Protein AF-0000000080308020 (afdb_homodimer)

InterPro domains:
  IPR006683 Thioesterase domain [PF03061] (22-105)
  IPR029069 HotDog domain superfamily [SSF54637] (4-140)
  IPR050563 4-hydroxybenzoyl-CoA thioesterase [PTHR31793] (9-137)

Secondary structure (DSSP, 8-state):
----SSEEEEEEE-GGGB-TTSBB-HHHHHHHHHHHHHHHHHHTT--TTS-TTT-GGG-EEEEEEEEEE-S--BSSEEEEEEEEEEEE-SSEEEEEEEEEESSSS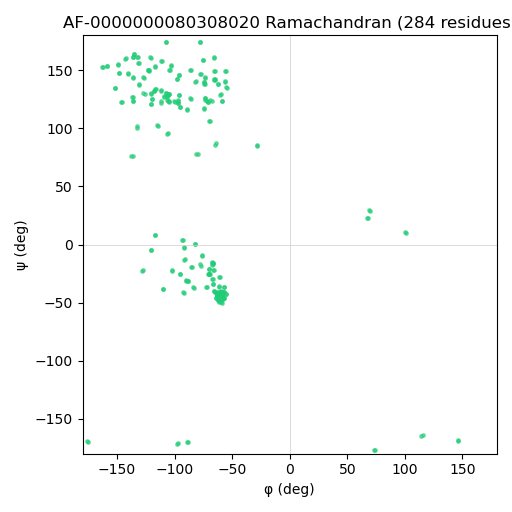-EEEEEEEEEEEB-TTT-SB-PPPHHHHHHHGGG-----/----SSEEEEEEE-GGGB-TTSBB-HHHHHHHHHHHHHHHHHHTT--TTS-TTT-GGG-EEEEEEEEEE-SPPBSSEEEEEEEEEEEE-SSEEEEEEEEEESSSS-EEEEEEEEEEEB-TTT-SB-PPPHHHHHHHGGG-----

Foldseek 3Di:
DAQAPFHKDKDKDDPVQADPVQWGDPVCVVVVVVVSVQVVCVVLPAHLPDDCVRHVQNQKDFPDKDKDFDATHHHIDMKMKTWAWADDDQFKTKIKIWIGHPDDDDTGMIIIIMMGHADPVPRHGGGDDPSVCVSCVNRHPPPD/DAQAPFHKDKDKDDPVQADPVQWGDPVCVVVVVVVSVQVLCVVLPAHLPDDCVRHVQNQKDFPDKDKDFDATHHHIDMKMKTWAWADDDFFKTKIKIWIGHPDDDDTGMIIIIMMGHADPVPRHGGGDDPSVCVSCVNRHPPPD

Nearest PDB structures (foldseek):
  5v10-assembly1_B-2  TM=9.144E-01  e=5.311E-11  Pseudomonas aeruginosa PAO1
  3ck1-assembly1_A  TM=8.683E-01  e=7.248E-10  Cupriavidus pinatubonensis JMP134
  4k00-assembly1_A  TM=9.046E-01  e=4.465E-09  Synechocystis sp. PCC 6803 substr. Kazusa
  2o5u-assembly1_B-2  TM=8.576E-01  e=3.654E-08  Pseudomonas aeruginosa
  5x04-assembly1_B  TM=8.093E-01  e=1.467E-06  Umbellularia californica

Radius of gyration: 20.2 Å; Cα contacts (8 Å, |Δi|>4): 587; chains: 2; bounding box: 47×56×44 Å

pLDDT: mean 95.24, std 7.91, range [39.84, 98.88]

Sequence (288 aa):
MPISAPFRSTQRVYFDDLDALNILHNVRFLLFMERARGELFQALGFRWEDDFAKNPDKFHVVAAHEIQYLAPVRGEGDLTVELQPVKLGTSSLVIDAKVRAVHGSTVHAEGHTRLVRLDPTTFKPCPWSERFRAAFEPLLVRGTMPISAPFRSTQRVYFDDLDALNILHNVRFLLFMERARGELFQALGFRWEDDFAKNPDKFHVVAAHEIQYLAPVRGEGDLTVELQPVKLGTSSLVIDAKVRAVHGSTVHAEGHTRLVRLDPTTFKPCPWSERFRAAFEPLLVRGT

Structure (mmCIF, N/CA/C/O backbone):
data_AF-0000000080308020-model_v1
#
loop_
_entity.id
_entity.type
_entity.pdbx_description
1 polymer '4-hydroxybenzoyl-CoA thioesterase family active site protein'
#
loop_
_atom_site.group_PDB
_atom_site.id
_atom_site.type_symbol
_atom_site.label_atom_id
_atom_site.label_alt_id
_atom_site.label_comp_id
_atom_site.label_asym_id
_atom_site.label_entity_id
_atom_site.label_seq_id
_atom_site.pdbx_PDB_ins_code
_atom_site.Cartn_x
_atom_site.Cartn_y
_atom_site.Cartn_z
_atom_site.occupancy
_atom_site.B_iso_or_equiv
_atom_site.auth_seq_id
_atom_site.auth_comp_id
_atom_site.auth_asym_id
_atom_site.auth_atom_id
_atom_site.pdbx_PDB_model_num
ATOM 1 N N . MET A 1 1 ? -12.531 -28.672 -6.742 1 63.69 1 MET A N 1
ATOM 2 C CA . MET A 1 1 ? -13.523 -27.766 -7.328 1 63.69 1 MET A CA 1
ATOM 3 C C . MET A 1 1 ? -12.852 -26.734 -8.227 1 63.69 1 MET A C 1
ATOM 5 O O . MET A 1 1 ? -11.742 -26.281 -7.941 1 63.69 1 MET A O 1
ATOM 9 N N . PRO A 1 2 ? -13.375 -26.531 -9.383 1 82.06 2 PRO A N 1
ATOM 10 C CA . PRO A 1 2 ? -12.742 -25.578 -10.297 1 82.06 2 PRO A CA 1
ATOM 11 C C . PRO A 1 2 ? -12.664 -24.156 -9.719 1 82.06 2 PRO A C 1
ATOM 13 O O . PRO A 1 2 ? -13.562 -23.75 -8.984 1 82.06 2 PRO A O 1
ATOM 16 N N . ILE A 1 3 ? -11.445 -23.609 -9.781 1 86.88 3 ILE A N 1
ATOM 17 C CA . ILE A 1 3 ? -11.258 -22.219 -9.344 1 86.88 3 ILE A CA 1
ATOM 18 C C . ILE A 1 3 ? -11.906 -21.266 -10.344 1 86.88 3 ILE A C 1
ATOM 20 O O . ILE A 1 3 ? -11.719 -21.406 -11.555 1 86.88 3 ILE A O 1
ATOM 24 N N . SER A 1 4 ? -12.82 -20.469 -9.758 1 88.94 4 SER A N 1
ATOM 25 C CA . SER A 1 4 ? -13.492 -19.516 -10.633 1 88.94 4 SER A CA 1
ATOM 26 C C . SER A 1 4 ? -13.086 -18.094 -10.297 1 88.94 4 SER A C 1
ATOM 28 O O . SER A 1 4 ? -12.562 -17.828 -9.211 1 88.94 4 SER A O 1
ATOM 30 N N . ALA A 1 5 ? -13.312 -17.25 -11.383 1 88.5 5 ALA A N 1
ATOM 31 C CA . ALA A 1 5 ? -13.086 -15.82 -11.195 1 88.5 5 ALA A CA 1
ATOM 32 C C . ALA A 1 5 ? -14.414 -15.062 -11.125 1 88.5 5 ALA A C 1
ATOM 34 O O . ALA A 1 5 ? -15.344 -15.352 -11.883 1 88.5 5 ALA A O 1
ATOM 35 N N . PRO A 1 6 ? -14.586 -14.227 -10.031 1 95.38 6 PRO A N 1
ATOM 36 C CA . PRO A 1 6 ? -13.547 -13.836 -9.078 1 95.38 6 PRO A CA 1
ATOM 37 C C . PRO A 1 6 ? -13.297 -14.891 -8.008 1 95.38 6 PRO A C 1
ATOM 39 O O . PRO A 1 6 ? -14.227 -15.586 -7.59 1 95.38 6 PRO A O 1
ATOM 42 N N . PHE A 1 7 ? -11.992 -15.062 -7.668 1 97.5 7 PHE A N 1
ATOM 43 C CA . PHE A 1 7 ? -11.602 -15.867 -6.52 1 97.5 7 PHE A CA 1
ATOM 44 C C . PHE A 1 7 ? -11.891 -15.133 -5.215 1 97.5 7 PHE A C 1
ATOM 46 O O . PHE A 1 7 ? -11.594 -13.938 -5.094 1 97.5 7 PHE A O 1
ATOM 53 N N . ARG A 1 8 ? -12.43 -15.82 -4.172 1 97 8 ARG A N 1
ATOM 54 C CA . ARG A 1 8 ? -12.805 -15.172 -2.92 1 97 8 ARG A CA 1
ATOM 55 C C . ARG A 1 8 ? -12.047 -15.781 -1.743 1 97 8 ARG A C 1
ATOM 57 O O . ARG A 1 8 ? -11.977 -17 -1.614 1 97 8 ARG A O 1
ATOM 64 N N . SER A 1 9 ? -11.477 -14.953 -0.98 1 97.81 9 SER A N 1
ATOM 65 C CA . SER A 1 9 ? -10.797 -15.305 0.261 1 97.81 9 SER A CA 1
ATOM 66 C C . SER A 1 9 ? -11.43 -14.609 1.459 1 97.81 9 SER A C 1
ATOM 6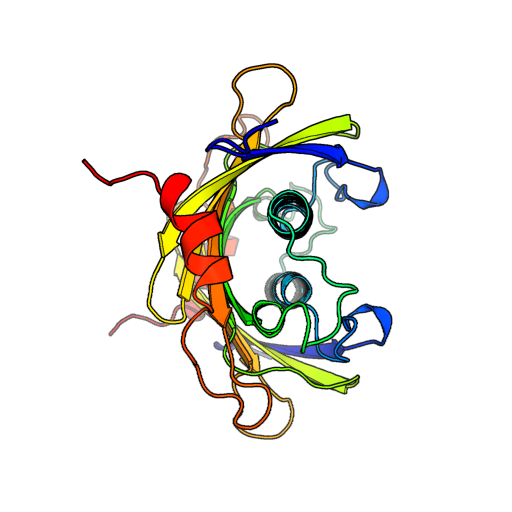8 O O . SER A 1 9 ? -11.578 -13.391 1.471 1 97.81 9 SER A O 1
ATOM 70 N N . THR A 1 10 ? -11.828 -15.375 2.48 1 97.94 10 THR A N 1
ATOM 71 C CA . THR A 1 10 ? -12.312 -14.797 3.729 1 97.94 10 THR A CA 1
ATOM 72 C C . THR A 1 10 ? -11.195 -14.727 4.762 1 97.94 10 THR A C 1
ATOM 74 O O . THR A 1 10 ? -10.523 -15.727 5.023 1 97.94 10 THR A O 1
ATOM 77 N N . GLN A 1 11 ? -11.047 -13.57 5.312 1 98.12 11 GLN A N 1
ATOM 78 C CA . GLN A 1 11 ? -9.953 -13.328 6.242 1 98.12 11 GLN A CA 1
ATOM 79 C C . GLN A 1 11 ? -10.445 -12.641 7.512 1 98.12 11 GLN A C 1
ATOM 81 O O . GLN A 1 11 ? -11.516 -12.031 7.512 1 98.12 11 GLN A O 1
ATOM 86 N N . ARG A 1 12 ? -9.633 -12.719 8.547 1 98.25 12 ARG A N 1
ATOM 87 C CA . ARG A 1 12 ? -9.992 -12.148 9.836 1 98.25 12 ARG A CA 1
ATOM 88 C C . ARG A 1 12 ? -9.203 -10.867 10.109 1 98.25 12 ARG A C 1
ATOM 90 O O . ARG A 1 12 ? -7.984 -10.836 9.938 1 98.25 12 ARG A O 1
ATOM 97 N N . VAL A 1 13 ? -9.945 -9.852 10.469 1 98.38 13 VAL A N 1
ATOM 98 C CA . VAL A 1 13 ? -9.359 -8.625 11 1 98.38 13 VAL A CA 1
ATOM 99 C C . VAL A 1 13 ? -9.172 -8.758 12.508 1 98.38 13 VAL A C 1
ATOM 101 O O . VAL A 1 13 ? -10.117 -9.047 13.234 1 98.38 13 VAL A O 1
ATOM 104 N N . TYR A 1 14 ? -7.953 -8.531 13.008 1 98.5 14 TYR A N 1
ATOM 105 C CA . TYR A 1 14 ? -7.633 -8.641 14.422 1 98.5 14 TYR A CA 1
ATOM 106 C C . TYR A 1 14 ? -7.414 -7.258 15.039 1 98.5 14 TYR A C 1
ATOM 108 O O . TYR A 1 14 ? -7.359 -6.258 14.32 1 98.5 14 TYR A O 1
ATOM 116 N N . PHE A 1 15 ? -7.227 -7.219 16.359 1 98.31 15 PHE A N 1
ATOM 117 C CA . PHE A 1 15 ? -7.055 -5.984 17.109 1 98.31 15 PHE A CA 1
ATOM 118 C C . PHE A 1 15 ? -5.844 -5.207 16.609 1 98.31 15 PHE A C 1
ATOM 120 O O . PHE A 1 15 ? -5.902 -3.984 16.469 1 98.31 15 PHE A O 1
ATOM 127 N N . ASP A 1 16 ? -4.723 -5.832 16.297 1 97.12 16 ASP A N 1
ATOM 128 C CA . ASP A 1 16 ? -3.475 -5.172 15.938 1 97.12 16 ASP A CA 1
ATOM 129 C C . ASP A 1 16 ? -3.475 -4.77 14.461 1 97.12 16 ASP A C 1
ATOM 131 O O . ASP A 1 16 ? -2.484 -4.234 13.961 1 97.12 16 ASP A O 1
ATOM 135 N N . ASP A 1 17 ? -4.574 -5.051 13.734 1 98 17 ASP A N 1
ATOM 136 C CA . ASP A 1 17 ? -4.766 -4.535 12.383 1 98 17 ASP A CA 1
ATOM 137 C C . ASP A 1 17 ? -5.387 -3.143 12.406 1 98 17 ASP A C 1
ATOM 139 O O . ASP A 1 17 ? -5.406 -2.445 11.391 1 98 17 ASP A O 1
ATOM 143 N N . LEU A 1 18 ? -5.992 -2.795 13.516 1 98.12 18 LEU A N 1
ATOM 144 C CA . LEU A 1 18 ? -6.766 -1.567 13.641 1 98.12 18 LEU A CA 1
ATOM 145 C C . LEU A 1 18 ? -5.871 -0.393 14.023 1 98.12 18 LEU A C 1
ATOM 147 O O . LEU A 1 18 ? -4.855 -0.575 14.695 1 98.12 18 LEU A O 1
ATOM 151 N N . ASP A 1 19 ? -6.281 0.787 13.578 1 95.38 19 ASP A N 1
ATOM 152 C CA . ASP A 1 19 ? -5.555 1.989 13.977 1 95.38 19 ASP A CA 1
ATOM 153 C C . ASP A 1 19 ? -6.238 2.678 15.156 1 95.38 19 ASP A C 1
ATOM 155 O O . ASP A 1 19 ? -7.117 2.098 15.789 1 95.38 19 ASP A O 1
ATOM 159 N N . ALA A 1 20 ? -5.781 3.912 15.523 1 91.69 20 ALA A N 1
ATOM 160 C CA . ALA A 1 20 ? -6.23 4.629 16.719 1 91.69 20 ALA A CA 1
ATOM 161 C C . ALA A 1 20 ? -7.699 5.031 16.594 1 91.69 20 ALA A C 1
ATOM 163 O O . ALA A 1 20 ? -8.328 5.414 17.578 1 91.69 20 ALA A O 1
ATOM 164 N N . LEU A 1 21 ? -8.266 4.992 15.375 1 90.94 21 LEU A N 1
ATOM 165 C CA . LEU A 1 21 ? -9.672 5.332 15.156 1 90.94 21 LEU A CA 1
ATOM 166 C C . LEU A 1 21 ? -10.547 4.082 15.188 1 90.94 21 LEU A C 1
ATOM 168 O O . LEU A 1 21 ? -11.734 4.141 14.859 1 90.94 21 LEU A O 1
ATOM 172 N N . ASN A 1 22 ? -9.938 2.938 15.477 1 95.88 22 ASN A N 1
ATOM 173 C CA . ASN A 1 22 ? -10.617 1.652 15.594 1 95.88 22 ASN A CA 1
ATOM 174 C C . ASN A 1 22 ? -11.125 1.162 14.242 1 95.88 22 ASN A C 1
ATOM 17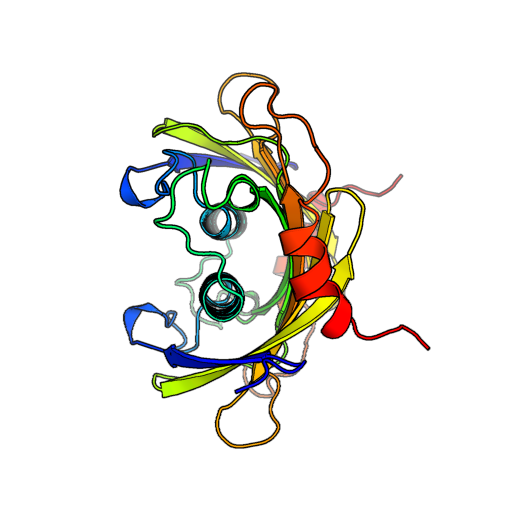6 O O . ASN A 1 22 ? -12.195 0.555 14.156 1 95.88 22 ASN A O 1
ATOM 180 N N . ILE A 1 23 ? -10.461 1.517 13.234 1 97.12 23 ILE A N 1
ATOM 181 C CA . ILE A 1 23 ? -10.742 1.013 11.898 1 97.12 23 ILE A CA 1
ATOM 182 C C . ILE A 1 23 ? -9.516 0.313 11.336 1 97.12 23 ILE A C 1
ATOM 184 O O . ILE A 1 23 ? -8.398 0.51 11.828 1 97.12 23 ILE A O 1
ATOM 188 N N . LEU A 1 24 ? -9.734 -0.534 10.305 1 98.31 24 LEU A N 1
ATOM 189 C CA . LEU A 1 24 ? -8.625 -1.206 9.648 1 98.31 24 LEU A CA 1
ATOM 190 C C . LEU A 1 24 ? -7.645 -0.191 9.07 1 98.31 24 LEU A C 1
ATOM 192 O O . LEU A 1 24 ? -8.031 0.658 8.258 1 98.31 24 LEU A O 1
ATOM 196 N N . HIS A 1 25 ? -6.387 -0.299 9.477 1 98.19 25 HIS A N 1
ATOM 197 C CA . HIS A 1 25 ? -5.352 0.603 8.984 1 98.19 25 HIS A CA 1
ATOM 198 C C . HIS A 1 25 ? -5.164 0.46 7.48 1 98.19 25 HIS A C 1
ATOM 200 O O . HIS A 1 25 ? -5.156 -0.656 6.953 1 98.19 25 HIS A O 1
ATOM 206 N N . ASN A 1 26 ? -5.008 1.563 6.809 1 97.69 26 ASN A N 1
ATOM 207 C CA . ASN A 1 26 ? -5 1.577 5.348 1 97.69 26 ASN A CA 1
ATOM 208 C C . ASN A 1 26 ? -3.922 0.656 4.785 1 97.69 26 ASN A C 1
ATOM 210 O O . ASN A 1 26 ? -4.141 -0.015 3.775 1 97.69 26 ASN A O 1
ATOM 214 N N . VAL A 1 27 ? -2.783 0.561 5.398 1 97.06 27 VAL A N 1
ATOM 215 C CA . VAL A 1 27 ? -1.665 -0.222 4.879 1 97.06 27 VAL A CA 1
ATOM 216 C C . VAL A 1 27 ? -1.992 -1.711 4.973 1 97.06 27 VAL A C 1
ATOM 218 O O . VAL A 1 27 ? -1.474 -2.516 4.191 1 97.06 27 VAL A O 1
ATOM 221 N N . ARG A 1 28 ? -2.834 -2.059 5.875 1 98.19 28 ARG A N 1
ATOM 222 C CA . ARG A 1 28 ? -3.162 -3.463 6.094 1 98.19 28 ARG A CA 1
ATOM 223 C C . ARG A 1 28 ? -3.971 -4.027 4.934 1 98.19 28 ARG A C 1
ATOM 225 O O . ARG A 1 28 ? -3.945 -5.234 4.68 1 98.19 28 ARG A O 1
ATOM 232 N N . PHE A 1 29 ? -4.68 -3.197 4.203 1 98.75 29 PHE A N 1
ATOM 233 C CA . PHE A 1 29 ? -5.477 -3.662 3.074 1 98.75 29 PHE A CA 1
ATOM 234 C C . PHE A 1 29 ? -4.609 -4.398 2.062 1 98.75 29 PHE A C 1
ATOM 236 O O . PHE A 1 29 ? -5.008 -5.438 1.534 1 98.75 29 PHE A O 1
ATOM 243 N N . LEU A 1 30 ? -3.412 -3.887 1.812 1 98.38 30 LEU A N 1
ATOM 244 C CA . LEU A 1 30 ? -2.525 -4.527 0.849 1 98.38 30 LEU A CA 1
ATOM 245 C C . LEU A 1 30 ? -2.078 -5.895 1.349 1 98.38 30 LEU A C 1
ATOM 247 O O . LEU A 1 30 ? -1.88 -6.816 0.553 1 98.38 30 LEU A O 1
ATOM 251 N N . LEU A 1 31 ? -1.916 -6 2.639 1 97.94 31 LEU A N 1
ATOM 252 C CA . LEU A 1 31 ? -1.557 -7.297 3.205 1 97.94 31 LEU A CA 1
ATOM 253 C C . LEU A 1 31 ? -2.676 -8.312 2.994 1 97.94 31 LEU A C 1
ATOM 255 O O . LEU A 1 31 ? -2.416 -9.469 2.666 1 97.94 31 LEU A O 1
ATOM 259 N N . PHE A 1 32 ? -3.9 -7.906 3.164 1 98.62 32 PHE A N 1
ATOM 260 C CA . PHE A 1 32 ? -5.035 -8.789 2.92 1 98.62 32 PHE A CA 1
ATOM 261 C C . PHE A 1 32 ? -5.09 -9.203 1.456 1 98.62 32 PHE A C 1
ATOM 263 O O . PHE A 1 32 ? -5.371 -10.367 1.147 1 98.62 32 PHE A O 1
ATOM 270 N N . MET A 1 33 ? -4.832 -8.258 0.57 1 98.69 33 MET A N 1
ATOM 271 C CA . MET A 1 33 ? -4.773 -8.578 -0.852 1 98.69 33 MET A CA 1
ATOM 272 C C . MET A 1 33 ? -3.666 -9.594 -1.134 1 98.69 33 MET A C 1
ATOM 274 O O . MET A 1 33 ? -3.85 -10.516 -1.932 1 98.69 33 MET A O 1
ATOM 278 N N . GLU A 1 34 ? -2.551 -9.422 -0.515 1 98.25 34 GLU A N 1
ATOM 279 C CA . GLU A 1 34 ? -1.422 -10.336 -0.692 1 98.25 34 GLU A CA 1
ATOM 280 C C . GLU A 1 34 ? -1.758 -11.734 -0.193 1 98.25 34 GLU A C 1
ATOM 282 O O . GLU A 1 34 ? -1.454 -12.727 -0.86 1 98.25 34 GLU A O 1
ATOM 287 N N . ARG A 1 35 ? -2.359 -11.789 0.985 1 98.06 35 ARG A N 1
ATOM 288 C CA . ARG A 1 35 ? -2.76 -13.086 1.532 1 98.06 35 ARG A CA 1
ATOM 289 C C . ARG A 1 35 ? -3.729 -13.797 0.596 1 98.06 35 ARG A C 1
ATOM 291 O O . ARG A 1 35 ? -3.584 -15 0.343 1 98.06 35 ARG A O 1
ATOM 298 N N . ALA A 1 36 ? -4.688 -13.055 0.072 1 98.56 36 ALA A N 1
ATOM 299 C CA . ALA A 1 36 ? -5.637 -13.625 -0.879 1 98.56 36 ALA A CA 1
ATOM 300 C C . ALA A 1 36 ? -4.922 -14.125 -2.133 1 98.56 36 ALA A C 1
ATOM 302 O O . ALA A 1 36 ? -5.246 -15.195 -2.656 1 98.56 36 ALA A O 1
ATOM 303 N N . ARG A 1 37 ? -4.023 -13.352 -2.662 1 98.19 37 ARG A N 1
ATOM 304 C CA . ARG A 1 37 ? -3.25 -13.75 -3.836 1 98.19 37 ARG A CA 1
ATOM 305 C C . ARG A 1 37 ? -2.498 -15.055 -3.578 1 98.19 37 ARG A C 1
ATOM 307 O O . ARG A 1 37 ? -2.475 -15.945 -4.43 1 98.19 37 ARG A O 1
ATOM 314 N N . GLY A 1 38 ? -1.843 -15.109 -2.377 1 97.56 38 GLY A N 1
ATOM 315 C CA . GLY A 1 38 ? -1.185 -16.359 -2.004 1 97.56 38 GLY A CA 1
ATOM 316 C C . GLY A 1 38 ? -2.117 -17.547 -2.021 1 97.56 38 GLY A C 1
ATOM 317 O O . GLY A 1 38 ? -1.752 -18.625 -2.512 1 97.56 38 GLY A O 1
ATOM 318 N N . GLU A 1 39 ? -3.303 -17.359 -1.507 1 97.94 39 GLU A N 1
ATOM 319 C CA . GLU A 1 39 ? -4.305 -18.422 -1.496 1 97.94 39 GLU A CA 1
ATOM 320 C C . GLU A 1 39 ? -4.699 -18.828 -2.916 1 97.94 39 GLU A C 1
ATOM 322 O O . GLU A 1 39 ? -4.859 -20.016 -3.207 1 97.94 39 GLU A O 1
ATOM 327 N N . LEU A 1 40 ? -4.906 -17.859 -3.781 1 98.12 40 LEU A N 1
ATOM 328 C CA . LEU A 1 40 ? -5.242 -18.141 -5.172 1 98.12 40 LEU A CA 1
ATOM 329 C C . LEU A 1 40 ? -4.152 -18.969 -5.844 1 98.12 40 LEU A C 1
ATOM 331 O O . LEU A 1 40 ? -4.438 -19.984 -6.48 1 98.12 40 LEU A O 1
ATOM 335 N N . PHE A 1 41 ? -2.904 -18.5 -5.691 1 97.94 41 PHE A N 1
ATOM 336 C CA . PHE A 1 41 ? -1.781 -19.219 -6.289 1 97.94 41 PHE A CA 1
ATOM 337 C C . PHE A 1 41 ? -1.702 -20.641 -5.762 1 97.94 41 PHE A C 1
ATOM 339 O O . PHE A 1 41 ? -1.517 -21.594 -6.531 1 97.94 41 PHE A O 1
ATOM 346 N N . GLN A 1 42 ? -1.911 -20.781 -4.477 1 96.69 42 GLN A N 1
ATOM 347 C CA . GLN A 1 42 ? -1.901 -22.109 -3.873 1 96.69 42 GLN A CA 1
ATOM 348 C C . GLN A 1 42 ? -3.016 -22.969 -4.445 1 96.69 42 GLN A C 1
ATOM 350 O O . GLN A 1 42 ? -2.793 -24.141 -4.766 1 96.69 42 GLN A O 1
ATOM 355 N N . ALA A 1 43 ? -4.18 -22.438 -4.574 1 97 43 ALA A N 1
ATOM 356 C CA . ALA A 1 43 ? -5.332 -23.156 -5.102 1 97 43 ALA A CA 1
ATOM 357 C C . ALA A 1 43 ? -5.082 -23.625 -6.531 1 97 43 ALA A C 1
ATOM 359 O O . ALA A 1 43 ? -5.625 -24.656 -6.965 1 97 43 ALA A O 1
ATOM 360 N N . LEU A 1 44 ? -4.242 -22.906 -7.234 1 97.06 44 LEU A N 1
ATOM 361 C CA . LEU A 1 44 ? -3.934 -23.219 -8.625 1 97.06 44 LEU A CA 1
ATOM 362 C C . LEU A 1 44 ? -2.719 -24.125 -8.727 1 97.06 44 LEU A C 1
ATOM 364 O O . LEU A 1 44 ? -2.273 -24.469 -9.828 1 97.06 44 LEU A O 1
ATOM 368 N N . GLY A 1 45 ? -2.1 -24.453 -7.598 1 95.69 45 GLY A N 1
ATOM 369 C CA . GLY A 1 45 ? -1.02 -25.422 -7.578 1 95.69 45 GLY A CA 1
ATOM 370 C C . GLY A 1 45 ? 0.356 -24.781 -7.527 1 95.69 45 GLY A C 1
ATOM 371 O O . GLY A 1 45 ? 1.365 -25.453 -7.758 1 95.69 45 GLY A O 1
ATOM 372 N N . PHE A 1 46 ? 0.371 -23.531 -7.301 1 96.81 46 PHE A N 1
ATOM 373 C CA . PHE A 1 46 ? 1.639 -22.812 -7.207 1 96.81 46 PHE A CA 1
ATOM 374 C C . PHE A 1 46 ? 1.95 -22.453 -5.758 1 96.81 46 PHE A C 1
ATOM 376 O O . PHE A 1 46 ? 1.625 -21.359 -5.301 1 96.81 46 PHE A O 1
ATOM 383 N N . ARG A 1 47 ? 2.711 -23.266 -5.152 1 93.44 47 ARG A N 1
ATOM 384 C CA . ARG A 1 47 ? 2.99 -23.109 -3.73 1 93.44 47 ARG A CA 1
ATOM 385 C C . ARG A 1 47 ? 4.32 -22.391 -3.514 1 93.44 47 ARG A C 1
ATOM 387 O O . ARG A 1 47 ? 5.297 -22.656 -4.219 1 93.44 47 ARG A O 1
ATOM 394 N N . TRP A 1 48 ? 4.316 -21.531 -2.471 1 90.38 48 TRP A N 1
ATOM 395 C CA . TRP A 1 48 ? 5.523 -20.781 -2.146 1 90.38 48 TRP A CA 1
ATOM 396 C C . TRP A 1 48 ? 6.625 -21.703 -1.639 1 90.38 48 TRP A C 1
ATOM 398 O O . TRP A 1 48 ? 7.809 -21.469 -1.893 1 90.38 48 TRP A O 1
ATOM 408 N N . GLU A 1 49 ? 6.293 -22.781 -1.018 1 91.38 49 GLU A N 1
ATOM 409 C CA . GLU A 1 49 ? 7.242 -23.688 -0.384 1 91.38 49 GLU A CA 1
ATOM 410 C C . GLU A 1 49 ? 7.938 -24.578 -1.419 1 91.38 49 GLU A C 1
ATOM 412 O O . GLU A 1 49 ? 8.945 -25.219 -1.116 1 91.38 49 GLU A O 1
ATOM 417 N N . ASP A 1 50 ? 7.375 -24.641 -2.547 1 91.69 50 ASP A N 1
ATOM 418 C CA . ASP A 1 50 ? 7.973 -25.453 -3.596 1 91.69 50 ASP A CA 1
ATOM 419 C C . ASP A 1 50 ? 9.312 -24.891 -4.043 1 91.69 50 ASP A C 1
ATOM 421 O O . ASP A 1 50 ? 9.539 -23.672 -3.959 1 91.69 50 ASP A O 1
ATOM 425 N N . ASP A 1 51 ? 10.211 -25.766 -4.469 1 91.44 51 ASP A N 1
ATOM 426 C CA . ASP A 1 51 ? 11.453 -25.266 -5.035 1 91.44 51 ASP A CA 1
ATOM 427 C C . ASP A 1 51 ? 11.25 -24.781 -6.469 1 91.44 51 ASP A C 1
ATOM 429 O O . ASP A 1 51 ? 10.156 -24.906 -7.023 1 91.44 51 ASP A O 1
ATOM 433 N N . PHE A 1 52 ? 12.312 -24.172 -7.07 1 91 52 PHE A N 1
ATOM 434 C CA . PHE A 1 52 ? 12.211 -23.531 -8.375 1 91 52 PHE A CA 1
ATOM 435 C C . PHE A 1 52 ? 12.016 -24.547 -9.477 1 91 52 PHE A C 1
ATOM 437 O O . PHE A 1 52 ? 11.516 -24.234 -10.555 1 91 52 PHE A O 1
ATOM 444 N N . ALA A 1 53 ? 12.445 -25.75 -9.289 1 91.44 53 ALA A N 1
ATOM 445 C CA . ALA A 1 53 ? 12.227 -26.812 -10.273 1 91.44 53 ALA A CA 1
ATOM 446 C C . ALA A 1 53 ? 10.742 -27.141 -10.391 1 91.44 53 ALA A C 1
ATOM 448 O O . ALA A 1 53 ? 10.234 -27.344 -11.5 1 91.44 53 ALA A O 1
ATOM 449 N N . LYS A 1 54 ? 10.109 -27.156 -9.305 1 93.75 54 LYS A N 1
ATOM 450 C CA . LYS A 1 54 ? 8.688 -27.484 -9.25 1 93.75 54 LYS A CA 1
ATOM 451 C C . LYS A 1 54 ? 7.828 -26.266 -9.555 1 93.75 54 LYS A C 1
ATOM 453 O O . LYS A 1 54 ? 6.777 -26.375 -10.188 1 93.75 54 LYS A O 1
ATOM 458 N N . ASN A 1 55 ? 8.219 -25.109 -9.102 1 95.88 55 ASN A N 1
ATOM 459 C CA . ASN A 1 55 ? 7.496 -23.859 -9.273 1 95.88 55 ASN A CA 1
ATOM 460 C C . ASN A 1 55 ? 8.438 -22.703 -9.656 1 95.88 55 ASN A C 1
ATOM 462 O O . ASN A 1 55 ? 8.703 -21.828 -8.844 1 95.88 55 ASN A O 1
ATOM 466 N N . PRO A 1 56 ? 8.82 -22.734 -10.898 1 94.44 56 PRO A N 1
ATOM 467 C CA . PRO A 1 56 ? 9.703 -21.656 -11.328 1 94.44 56 PRO A CA 1
ATOM 468 C C . PRO A 1 56 ? 9.023 -20.281 -11.305 1 94.44 56 PRO A C 1
ATOM 470 O O . PRO A 1 56 ? 9.695 -19.25 -11.234 1 94.44 56 PRO A O 1
ATOM 473 N N . ASP A 1 57 ? 7.695 -20.266 -11.352 1 96.69 57 ASP A N 1
ATOM 474 C CA . ASP A 1 57 ? 6.934 -19.031 -11.469 1 96.69 57 ASP A CA 1
ATOM 475 C C . ASP A 1 57 ? 6.883 -18.297 -10.133 1 96.69 57 ASP A C 1
ATOM 477 O O . ASP A 1 57 ? 6.473 -17.141 -10.07 1 96.69 57 ASP A O 1
ATOM 481 N N . LYS A 1 58 ? 7.32 -18.906 -9.094 1 95.12 58 LYS A N 1
ATOM 482 C CA . LYS A 1 58 ? 7.277 -18.266 -7.781 1 95.12 58 LYS A CA 1
ATOM 483 C C . LYS A 1 58 ? 8.273 -17.125 -7.695 1 95.12 58 LYS A C 1
ATOM 485 O O . LYS A 1 58 ? 8.188 -16.281 -6.797 1 95.12 58 LYS A O 1
ATOM 490 N N . PHE A 1 59 ? 9.297 -17.156 -8.594 1 94.94 59 PHE A N 1
ATOM 491 C CA . PHE A 1 59 ? 10.258 -16.062 -8.602 1 94.94 59 PHE A CA 1
ATOM 492 C C . PHE A 1 59 ? 9.711 -14.867 -9.367 1 94.94 59 PHE A C 1
ATOM 494 O O . PHE A 1 59 ? 10.047 -14.664 -10.539 1 94.94 59 PHE A O 1
ATOM 501 N N . HIS A 1 60 ? 8.867 -14.148 -8.75 1 96.69 60 HIS A N 1
ATOM 502 C CA . HIS A 1 60 ? 8.281 -12.922 -9.289 1 96.69 60 HIS A CA 1
ATOM 503 C C . HIS A 1 60 ? 8.273 -11.812 -8.25 1 96.69 60 HIS A C 1
ATOM 505 O O . HIS A 1 60 ? 8.477 -12.07 -7.059 1 96.69 60 HIS A O 1
ATOM 511 N N . VAL A 1 61 ? 8.07 -10.57 -8.734 1 97.06 61 VAL A N 1
ATOM 512 C CA . VAL A 1 61 ? 8.039 -9.414 -7.848 1 97.06 61 VAL A CA 1
ATOM 513 C C . VAL A 1 61 ? 6.719 -8.672 -8.008 1 97.06 61 VAL A C 1
ATOM 515 O O . VAL A 1 61 ? 6.062 -8.773 -9.047 1 97.06 61 VAL A O 1
ATOM 518 N N . VAL A 1 62 ? 6.305 -8.031 -6.902 1 98.5 62 VAL A N 1
ATOM 519 C CA . VAL A 1 62 ? 5.285 -6.988 -7.023 1 98.5 62 VAL A CA 1
ATOM 520 C C . VAL A 1 62 ? 5.902 -5.727 -7.621 1 98.5 62 VAL A C 1
ATOM 522 O O . VAL A 1 62 ? 6.77 -5.102 -7.008 1 98.5 62 VAL A O 1
ATOM 525 N N . ALA A 1 63 ? 5.438 -5.34 -8.789 1 98.69 63 ALA A N 1
ATOM 526 C CA . ALA A 1 63 ? 5.988 -4.18 -9.484 1 98.69 63 ALA A CA 1
ATOM 527 C C . ALA A 1 63 ? 5.246 -2.902 -9.102 1 98.69 63 ALA A C 1
ATOM 529 O O . ALA A 1 63 ? 5.82 -1.812 -9.125 1 98.69 63 ALA A O 1
ATOM 530 N N . ALA A 1 64 ? 3.963 -3.088 -8.789 1 98.81 64 ALA A N 1
ATOM 531 C CA . ALA A 1 64 ? 3.174 -1.902 -8.469 1 98.81 64 ALA A CA 1
ATOM 532 C C . ALA A 1 64 ? 1.89 -2.281 -7.734 1 98.81 64 ALA A C 1
ATOM 534 O O . ALA A 1 64 ? 1.39 -3.398 -7.883 1 98.81 64 ALA A O 1
ATOM 535 N N . HIS A 1 65 ? 1.409 -1.342 -6.93 1 98.75 65 HIS A N 1
ATOM 536 C CA . HIS A 1 65 ? 0.073 -1.368 -6.348 1 98.75 65 HIS A CA 1
ATOM 537 C C . HIS A 1 65 ? -0.678 -0.071 -6.629 1 98.75 65 HIS A C 1
ATOM 539 O O . HIS A 1 65 ? -0.077 1.006 -6.652 1 98.75 65 HIS A O 1
ATOM 545 N N . GLU A 1 66 ? -1.909 -0.211 -6.836 1 98.75 66 GLU A N 1
ATOM 546 C CA . GLU A 1 66 ? -2.867 0.887 -6.742 1 98.75 66 GLU A CA 1
ATOM 547 C C . GLU A 1 66 ? -4.074 0.493 -5.895 1 98.75 66 GLU A C 1
ATOM 549 O O . GLU A 1 66 ? -4.586 -0.623 -6.016 1 98.75 66 GLU A O 1
ATOM 554 N N . ILE A 1 67 ? -4.516 1.406 -5.039 1 98.81 67 ILE A N 1
ATOM 555 C CA . ILE A 1 67 ? -5.656 1.073 -4.199 1 98.81 67 ILE A CA 1
ATOM 556 C C . ILE A 1 67 ? -6.426 2.346 -3.846 1 98.81 67 ILE A C 1
ATOM 558 O O . ILE A 1 67 ? -5.82 3.379 -3.551 1 98.81 67 ILE A O 1
ATOM 562 N N . GLN A 1 68 ? -7.719 2.268 -3.955 1 98.81 68 GLN A N 1
ATOM 563 C CA . GLN A 1 68 ? -8.664 3.27 -3.473 1 98.81 68 GLN A CA 1
ATOM 564 C C . GLN A 1 68 ? -9.414 2.773 -2.238 1 98.81 68 GLN A C 1
ATOM 566 O O . GLN A 1 68 ? -9.898 1.64 -2.217 1 98.81 68 GLN A O 1
ATOM 571 N N . TYR A 1 69 ? -9.414 3.605 -1.246 1 98.69 69 TYR A N 1
ATOM 572 C CA . TYR A 1 69 ? -10.156 3.299 -0.03 1 98.69 69 TYR A CA 1
ATOM 573 C C . TYR A 1 69 ? -11.523 3.969 -0.046 1 98.69 69 TYR A C 1
ATOM 575 O O . TYR A 1 69 ? -11.625 5.199 -0.093 1 98.69 69 TYR A O 1
ATOM 583 N N . LEU A 1 70 ? -12.523 3.148 0.067 1 98.06 70 LEU A N 1
ATOM 584 C CA . LEU A 1 70 ? -13.867 3.633 -0.247 1 98.06 70 LEU A CA 1
ATOM 585 C C . LEU A 1 70 ? -14.719 3.738 1.015 1 98.06 70 LEU A C 1
ATOM 587 O O . LEU A 1 70 ? -15.562 4.629 1.127 1 98.06 70 LEU A O 1
ATOM 591 N N . ALA A 1 71 ? -14.586 2.826 1.895 1 97 71 ALA A N 1
ATOM 592 C CA . ALA A 1 71 ? -15.305 2.801 3.166 1 97 71 ALA A CA 1
ATOM 593 C C . ALA A 1 71 ? -14.469 2.146 4.258 1 97 71 ALA A C 1
ATOM 595 O O . ALA A 1 71 ? -13.703 1.217 3.988 1 97 71 ALA A O 1
ATOM 596 N N . PRO A 1 72 ? -14.656 2.627 5.473 1 96.56 72 PRO A N 1
ATOM 597 C CA . PRO A 1 72 ? -13.859 2.025 6.543 1 96.56 72 PRO A CA 1
ATOM 598 C C . PRO A 1 72 ? -14.336 0.627 6.922 1 96.56 72 PRO A C 1
ATOM 600 O O . PRO A 1 72 ? -15.523 0.317 6.781 1 96.56 72 PRO A O 1
ATOM 603 N N . VAL A 1 73 ? -13.367 -0.244 7.258 1 97.12 73 VAL A N 1
ATOM 604 C CA . VAL A 1 73 ? -13.664 -1.474 7.984 1 97.12 73 VAL A CA 1
ATOM 605 C C . VAL A 1 73 ? -13.602 -1.213 9.484 1 97.12 73 VAL A C 1
ATOM 607 O O . VAL A 1 73 ? -12.523 -0.944 10.031 1 97.12 73 VAL A O 1
ATOM 610 N N . ARG A 1 74 ? -14.734 -1.353 10.195 1 95.94 74 ARG A N 1
ATOM 611 C CA . ARG A 1 74 ? -14.805 -0.968 11.602 1 95.94 74 ARG A CA 1
ATOM 612 C C . ARG A 1 74 ? -14.672 -2.188 12.508 1 95.94 74 ARG A C 1
ATOM 614 O O . ARG A 1 74 ? -15.43 -3.15 12.375 1 95.94 74 ARG A O 1
ATOM 621 N N . GLY A 1 75 ? -13.672 -2.145 13.391 1 96.62 75 GLY A N 1
ATOM 622 C CA . GLY A 1 75 ? -13.516 -3.16 14.414 1 96.62 75 GLY A CA 1
ATOM 623 C C . GLY A 1 75 ? -13.023 -4.488 13.867 1 96.62 75 GLY A C 1
ATOM 624 O O . GLY A 1 75 ? -12.625 -4.578 12.703 1 96.62 75 GLY A O 1
ATOM 625 N N . GLU A 1 76 ? -12.938 -5.453 14.75 1 97.44 76 GLU A N 1
ATOM 626 C CA . GLU A 1 76 ? -12.508 -6.809 14.414 1 97.44 76 GLU A CA 1
ATOM 627 C C . GLU A 1 76 ? -13.617 -7.57 13.688 1 97.44 76 GLU A C 1
ATOM 629 O O . GLU A 1 76 ? -14.789 -7.219 13.797 1 97.44 76 GLU A O 1
ATOM 634 N N . GLY A 1 77 ? -13.227 -8.609 12.969 1 96.69 77 GLY A N 1
ATOM 635 C CA . GLY A 1 77 ? -14.211 -9.414 12.258 1 96.69 77 GLY A CA 1
ATOM 636 C C . GLY A 1 77 ? -13.688 -9.969 10.938 1 96.69 77 GLY A C 1
ATOM 637 O O . GLY A 1 77 ? -12.484 -9.922 10.672 1 96.69 77 GLY A O 1
ATOM 638 N N . ASP A 1 78 ? -14.648 -10.5 10.195 1 97.38 78 ASP A N 1
ATOM 639 C CA . ASP A 1 78 ? -14.281 -11.109 8.922 1 97.38 78 ASP A CA 1
ATOM 640 C C . ASP A 1 78 ? -14.477 -10.133 7.766 1 97.38 78 ASP A C 1
ATOM 642 O O . ASP A 1 78 ? -15.359 -9.273 7.816 1 97.38 78 ASP A O 1
ATOM 646 N N . LEU A 1 79 ? -13.633 -10.219 6.77 1 97.56 79 LEU A N 1
ATOM 647 C CA . LEU A 1 79 ? -13.844 -9.555 5.488 1 97.56 79 LEU A CA 1
ATOM 648 C C . LEU A 1 79 ? -13.508 -10.484 4.328 1 97.56 79 LEU A C 1
ATOM 650 O O . LEU A 1 79 ? -12.891 -11.531 4.527 1 97.56 79 LEU A O 1
ATOM 654 N N . THR A 1 80 ? -14.016 -10.117 3.18 1 98.12 80 THR A N 1
ATOM 655 C CA . THR A 1 80 ? -13.758 -10.898 1.974 1 98.12 80 THR A CA 1
ATOM 656 C C . THR A 1 80 ? -12.883 -10.117 1.003 1 98.12 80 THR A C 1
ATOM 658 O O . THR A 1 80 ? -13.102 -8.922 0.776 1 98.12 80 THR A O 1
ATOM 661 N N . VAL A 1 81 ? -11.898 -10.742 0.515 1 98.44 81 VAL A N 1
ATOM 662 C CA . VAL A 1 81 ? -11.102 -10.219 -0.585 1 98.44 81 VAL A CA 1
ATOM 663 C C . VAL A 1 81 ? -11.43 -10.969 -1.871 1 98.44 81 VAL A C 1
ATOM 665 O O . VAL A 1 81 ? -11.328 -12.203 -1.919 1 98.44 81 VAL A O 1
ATOM 668 N N . GLU A 1 82 ? -11.82 -10.219 -2.859 1 98.06 82 GLU A N 1
ATOM 669 C CA . GLU A 1 82 ? -12.086 -10.773 -4.18 1 98.06 82 GLU A CA 1
ATOM 670 C C . GLU A 1 82 ? -10.969 -10.438 -5.16 1 98.06 82 GLU A C 1
ATOM 672 O O . GLU A 1 82 ? -10.562 -9.281 -5.273 1 98.06 82 GLU A O 1
ATOM 677 N N . LEU A 1 83 ? -10.484 -11.484 -5.832 1 98.31 83 LEU A N 1
ATOM 678 C CA . LEU A 1 83 ? -9.422 -11.297 -6.809 1 98.31 83 LEU A CA 1
ATOM 679 C C . LEU A 1 83 ? -9.891 -11.672 -8.211 1 98.31 83 LEU A C 1
ATOM 681 O O . LEU A 1 83 ? -10.547 -12.703 -8.391 1 98.31 83 LEU A O 1
ATOM 685 N N . GLN A 1 84 ? -9.562 -10.789 -9.148 1 98.31 84 GLN A N 1
ATOM 686 C CA . GLN A 1 84 ? -9.875 -11.008 -10.555 1 98.31 84 GLN A CA 1
ATOM 687 C C . GLN A 1 84 ? -8.664 -10.734 -11.438 1 98.31 84 GLN A C 1
ATOM 689 O O . GLN A 1 84 ? -8.32 -9.57 -11.688 1 98.31 84 GLN A O 1
ATOM 694 N N . PRO A 1 85 ? -7.938 -11.852 -11.883 1 98.19 85 PRO A N 1
ATOM 695 C CA . PRO A 1 85 ? -6.938 -11.586 -12.922 1 98.19 85 PRO A CA 1
ATOM 696 C C . PRO A 1 85 ? -7.523 -10.875 -14.141 1 98.19 85 PRO A C 1
ATOM 698 O O . PRO A 1 85 ? -8.594 -11.25 -14.625 1 98.19 85 PRO A O 1
ATOM 701 N N . VAL A 1 86 ? -6.789 -9.828 -14.617 1 98.19 86 VAL A N 1
ATOM 702 C CA . VAL A 1 86 ? -7.426 -9.031 -15.656 1 98.19 86 VAL A CA 1
ATOM 703 C C . VAL A 1 86 ? -6.488 -8.906 -16.859 1 98.19 86 VAL A C 1
ATOM 705 O O . VAL A 1 86 ? -6.926 -8.594 -17.969 1 98.19 86 VAL A O 1
ATOM 708 N N . LYS A 1 87 ? -5.254 -9.07 -16.703 1 98.19 87 LYS A N 1
ATOM 709 C CA . LYS A 1 87 ? -4.277 -9.008 -17.797 1 98.19 87 LYS A CA 1
ATOM 710 C C . LYS A 1 87 ? -3.119 -9.969 -17.547 1 98.19 87 LYS A C 1
ATOM 712 O O . LYS A 1 87 ? -2.469 -9.914 -16.5 1 98.19 87 LYS A O 1
ATOM 717 N N . LEU A 1 88 ? -2.916 -10.82 -18.422 1 98.19 88 LEU A N 1
ATOM 718 C CA . LEU A 1 88 ? -1.78 -11.734 -18.422 1 98.19 88 LEU A CA 1
ATOM 719 C C . LEU A 1 88 ? -0.856 -11.469 -19.594 1 98.19 88 LEU A C 1
ATOM 721 O O . LEU A 1 88 ? -1.184 -11.82 -20.734 1 98.19 88 LEU A O 1
ATOM 725 N N . GLY A 1 89 ? 0.262 -10.797 -19.312 1 98.25 89 GLY A N 1
ATOM 726 C CA . GLY A 1 89 ? 1.277 -10.562 -20.312 1 98.25 89 GLY A CA 1
ATOM 727 C C . GLY A 1 89 ? 2.303 -11.68 -20.406 1 98.25 89 GLY A C 1
ATOM 728 O O . GLY A 1 89 ? 2.117 -12.75 -19.812 1 98.25 89 GLY A O 1
ATOM 729 N N . THR A 1 90 ? 3.375 -11.375 -21.188 1 98.44 90 THR A N 1
ATOM 730 C CA . THR A 1 90 ? 4.438 -12.367 -21.328 1 98.44 90 THR A CA 1
ATOM 731 C C . THR A 1 90 ? 5.09 -12.656 -19.969 1 98.44 90 THR A C 1
ATOM 733 O O . THR A 1 90 ? 5.266 -13.812 -19.594 1 98.44 90 THR A O 1
ATOM 736 N N . SER A 1 91 ? 5.426 -11.57 -19.266 1 98.69 91 SER A N 1
ATOM 737 C CA . SER A 1 91 ? 6.105 -11.742 -17.984 1 98.69 91 SER A CA 1
ATOM 738 C C . SER A 1 91 ? 5.297 -11.133 -16.844 1 98.69 91 SER A C 1
ATOM 740 O O . SER A 1 91 ? 5.664 -11.266 -15.68 1 98.69 91 SER A O 1
ATOM 742 N N . SER A 1 92 ? 4.156 -10.461 -17.234 1 98.75 92 SER A N 1
ATOM 743 C CA . SER A 1 92 ? 3.441 -9.688 -16.219 1 98.75 92 SER A CA 1
ATOM 744 C C . SER A 1 92 ? 2.035 -10.234 -16 1 98.75 92 SER A C 1
ATOM 746 O O . SER A 1 92 ? 1.485 -10.914 -16.875 1 98.75 92 SER A O 1
ATOM 748 N N . LEU A 1 93 ? 1.515 -10.023 -14.828 1 98.69 93 LEU A N 1
ATOM 749 C CA . LEU A 1 93 ? 0.15 -10.359 -14.438 1 98.69 93 LEU A CA 1
ATOM 750 C C . LEU A 1 93 ? -0.472 -9.219 -13.633 1 98.69 93 LEU A C 1
ATOM 752 O O . LEU A 1 93 ? 0.143 -8.711 -12.695 1 98.69 93 LEU A O 1
ATOM 756 N N . VAL A 1 94 ? -1.637 -8.75 -14.031 1 98.81 94 VAL A N 1
ATOM 757 C CA . VAL A 1 94 ? -2.387 -7.75 -13.273 1 98.81 94 VAL A CA 1
ATOM 758 C C . VAL A 1 94 ? -3.625 -8.391 -12.656 1 98.81 94 VAL A C 1
ATOM 760 O O . VAL A 1 94 ? -4.395 -9.062 -13.352 1 98.81 94 VAL A O 1
ATOM 763 N N . ILE A 1 95 ? -3.777 -8.227 -11.414 1 98.69 95 ILE A N 1
ATOM 764 C CA . ILE A 1 95 ? -4.914 -8.758 -10.672 1 98.69 95 ILE A CA 1
ATOM 765 C C . ILE A 1 95 ? -5.68 -7.613 -10.008 1 98.69 95 ILE A C 1
ATOM 767 O O . ILE A 1 95 ? -5.125 -6.887 -9.18 1 98.69 95 ILE A O 1
ATOM 771 N N . ASP A 1 96 ? -6.965 -7.48 -10.344 1 98.62 96 ASP A N 1
ATOM 772 C CA . ASP A 1 96 ? -7.859 -6.578 -9.625 1 98.62 96 ASP A CA 1
ATOM 773 C C . ASP A 1 96 ? -8.305 -7.191 -8.297 1 98.62 96 ASP A C 1
ATOM 775 O O . ASP A 1 96 ? -8.453 -8.414 -8.195 1 98.62 96 ASP A O 1
ATOM 779 N N . ALA A 1 97 ? -8.492 -6.352 -7.355 1 98.62 97 ALA A N 1
ATOM 780 C CA . ALA A 1 97 ? -8.945 -6.801 -6.039 1 98.62 97 ALA A CA 1
ATOM 781 C C . ALA A 1 97 ? -10.039 -5.883 -5.492 1 98.62 97 ALA A C 1
ATOM 783 O O . ALA A 1 97 ? -10 -4.668 -5.703 1 98.62 97 ALA A O 1
ATOM 784 N N . LYS A 1 98 ? -10.953 -6.457 -4.824 1 98.5 98 LYS A N 1
ATOM 785 C CA . LYS A 1 98 ? -11.938 -5.758 -3.998 1 98.5 98 LYS A CA 1
ATOM 786 C C . LYS A 1 98 ? -11.961 -6.324 -2.58 1 98.5 98 LYS A C 1
ATOM 788 O O . LYS A 1 98 ? -11.953 -7.539 -2.391 1 98.5 98 LYS A O 1
ATOM 793 N N . VAL A 1 99 ? -11.883 -5.48 -1.648 1 98.62 99 VAL A N 1
ATOM 794 C CA . VAL A 1 99 ? -12.102 -5.84 -0.251 1 98.62 99 VAL A CA 1
ATOM 795 C C . VAL A 1 99 ? -13.539 -5.508 0.148 1 98.62 99 VAL A C 1
ATOM 797 O O . VAL A 1 99 ? -13.953 -4.348 0.083 1 98.62 99 VAL A O 1
ATOM 800 N N . ARG A 1 100 ? -14.203 -6.527 0.632 1 97.94 100 ARG A N 1
ATOM 801 C CA . ARG A 1 100 ? -15.641 -6.387 0.854 1 97.94 100 ARG A CA 1
ATOM 802 C C . ARG A 1 100 ? -16.031 -6.871 2.248 1 97.94 100 ARG A C 1
ATOM 804 O O . ARG A 1 100 ? -15.328 -7.695 2.842 1 97.94 100 ARG A O 1
ATOM 811 N N . ALA A 1 101 ? -17.172 -6.312 2.682 1 95.38 101 ALA A N 1
ATOM 812 C CA . ALA A 1 101 ? -17.812 -6.875 3.873 1 95.38 101 ALA A CA 1
ATOM 813 C C . ALA A 1 101 ? -18.281 -8.305 3.619 1 95.38 101 ALA A C 1
ATOM 815 O O . ALA A 1 101 ? -18.703 -8.641 2.508 1 95.38 101 ALA A O 1
ATOM 816 N N . VAL A 1 102 ? -18.109 -9.125 4.68 1 91.81 102 VAL A N 1
ATOM 817 C CA . VAL A 1 102 ? -18.531 -10.508 4.523 1 91.81 102 VAL A CA 1
ATOM 818 C C . VAL A 1 102 ? -20.047 -10.57 4.281 1 91.81 102 VAL A C 1
ATOM 820 O O . VAL A 1 102 ? -20.531 -11.391 3.498 1 91.81 102 VAL A O 1
ATOM 823 N N . HIS A 1 103 ? -20.609 -9.734 5.094 1 86.25 103 HIS A N 1
ATOM 824 C CA . HIS A 1 103 ? -22.062 -9.648 4.941 1 86.25 103 HIS A CA 1
ATOM 825 C C . HIS A 1 103 ? -22.469 -8.297 4.379 1 86.25 103 HIS A C 1
ATOM 827 O O . HIS A 1 103 ? -22 -7.254 4.832 1 86.25 103 HIS A O 1
ATOM 833 N N . GLY A 1 104 ? -23.141 -8.312 3.242 1 83.56 104 GLY A N 1
ATOM 834 C CA . GLY A 1 104 ? -23.625 -7.07 2.658 1 83.56 104 GLY A CA 1
ATOM 835 C C . GLY A 1 104 ? -22.984 -6.754 1.322 1 83.56 104 GLY A C 1
ATOM 836 O O . GLY A 1 104 ? -22.375 -7.629 0.693 1 83.56 104 GLY A O 1
ATOM 837 N N . SER A 1 105 ? -23.156 -5.465 0.931 1 90.69 105 SER A N 1
ATOM 838 C CA . SER A 1 105 ? -22.719 -5.094 -0.413 1 90.69 105 SER A CA 1
ATOM 839 C C . SER A 1 105 ? -21.609 -4.055 -0.369 1 90.69 105 SER A C 1
ATOM 841 O O . SER A 1 105 ? -21.125 -3.607 -1.413 1 90.69 105 SER A O 1
ATOM 843 N N . THR A 1 106 ? -21.125 -3.799 0.857 1 96.12 106 THR A N 1
ATOM 844 C CA . THR A 1 106 ? -20.172 -2.709 0.985 1 96.12 106 THR A CA 1
ATOM 845 C C . THR A 1 106 ? -18.812 -3.113 0.416 1 96.12 106 THR A C 1
ATOM 847 O O . THR A 1 106 ? -18.297 -4.18 0.744 1 96.12 106 THR A O 1
ATOM 850 N N . VAL A 1 107 ? -18.297 -2.312 -0.498 1 98.38 107 VAL A N 1
ATOM 851 C CA . VAL A 1 107 ? -16.906 -2.404 -0.941 1 98.38 107 VAL A CA 1
ATOM 852 C C . VAL A 1 107 ? -16.047 -1.415 -0.156 1 98.38 107 VAL A C 1
ATOM 854 O O . VAL A 1 107 ? -16.266 -0.203 -0.229 1 98.38 107 VAL A O 1
ATOM 857 N N . HIS A 1 108 ? -15.078 -1.931 0.574 1 98.56 108 HIS A N 1
ATOM 858 C CA . HIS A 1 108 ? -14.25 -1.099 1.436 1 98.56 108 HIS A CA 1
ATOM 859 C C . HIS A 1 108 ? -13.047 -0.547 0.675 1 98.56 108 HIS A C 1
ATOM 861 O O . HIS A 1 108 ? -12.539 0.525 1.006 1 98.56 108 HIS A O 1
ATOM 867 N N . ALA A 1 109 ? -12.57 -1.267 -0.26 1 98.81 109 ALA A N 1
ATOM 868 C CA . ALA A 1 109 ? -11.43 -0.843 -1.073 1 98.81 109 ALA A CA 1
ATOM 869 C C . ALA A 1 109 ? -11.398 -1.595 -2.4 1 98.81 109 ALA A C 1
ATOM 871 O O . ALA A 1 109 ? -11.93 -2.703 -2.508 1 98.81 109 ALA A O 1
ATOM 872 N N . GLU A 1 110 ? -10.828 -0.98 -3.357 1 98.75 110 GLU A N 1
ATOM 873 C CA . GLU A 1 110 ? -10.562 -1.604 -4.648 1 98.75 110 GLU A CA 1
ATOM 874 C C . GLU A 1 110 ? -9.203 -1.186 -5.195 1 98.75 110 GLU A C 1
ATOM 876 O O . GLU A 1 110 ? -8.75 -0.062 -4.961 1 98.75 110 GLU A O 1
ATOM 881 N N . GLY A 1 111 ? -8.625 -2.086 -5.891 1 98.19 111 GLY A N 1
ATOM 882 C CA . GLY A 1 111 ? -7.305 -1.793 -6.43 1 98.19 111 GLY A CA 1
ATOM 883 C C . GLY A 1 111 ? -6.762 -2.902 -7.309 1 98.19 111 GLY A C 1
ATOM 884 O O . GLY A 1 111 ? -7.516 -3.752 -7.785 1 98.19 111 GLY A O 1
ATOM 885 N N . HIS A 1 112 ? -5.484 -2.779 -7.629 1 98.19 112 HIS A N 1
ATOM 886 C CA . HIS A 1 112 ? -4.852 -3.838 -8.406 1 98.19 112 HIS A CA 1
ATOM 887 C C . HIS A 1 112 ? -3.371 -3.961 -8.07 1 98.19 112 HIS A C 1
ATOM 889 O O . HIS A 1 112 ? -2.777 -3.037 -7.512 1 98.19 112 HIS A O 1
ATOM 895 N N . THR A 1 113 ? -2.889 -5.09 -8.289 1 98.81 113 THR A N 1
ATOM 896 C CA . THR A 1 113 ? -1.481 -5.453 -8.164 1 98.81 113 THR A CA 1
ATOM 897 C C . THR A 1 113 ? -0.911 -5.891 -9.508 1 98.81 113 THR A C 1
ATOM 899 O O . THR A 1 113 ? -1.559 -6.633 -10.25 1 98.81 113 THR A O 1
ATOM 902 N N . ARG A 1 114 ? 0.232 -5.336 -9.828 1 98.88 114 ARG A N 1
ATOM 903 C CA . ARG A 1 114 ? 0.971 -5.836 -10.984 1 98.88 114 ARG A CA 1
ATOM 904 C C . ARG A 1 114 ? 2.172 -6.668 -10.547 1 98.88 114 ARG A C 1
ATOM 906 O O . ARG A 1 114 ? 3.006 -6.207 -9.773 1 98.88 114 ARG A O 1
ATOM 913 N N . LEU A 1 115 ? 2.225 -7.895 -11.008 1 98.75 115 LEU A N 1
ATOM 914 C CA . LEU A 1 115 ? 3.344 -8.805 -10.781 1 98.75 115 LEU A CA 1
ATOM 915 C C . LEU A 1 115 ? 4.199 -8.938 -12.031 1 98.75 115 LEU A C 1
ATOM 917 O O . LEU A 1 115 ? 3.691 -8.836 -13.156 1 98.75 115 LEU A O 1
ATOM 921 N N . VAL A 1 116 ? 5.461 -9.18 -11.82 1 98.75 116 VAL A N 1
ATOM 922 C CA . VAL A 1 116 ? 6.375 -9.461 -12.922 1 98.75 116 VAL A CA 1
ATOM 923 C C . VAL A 1 116 ? 7.277 -10.641 -12.562 1 98.75 116 VAL A C 1
ATOM 925 O O . VAL A 1 116 ? 7.953 -10.617 -11.531 1 98.75 116 VAL A O 1
ATOM 928 N N . ARG A 1 117 ? 7.234 -11.609 -13.383 1 98.62 117 ARG A N 1
ATOM 929 C CA . ARG A 1 117 ? 8.141 -12.742 -13.203 1 98.62 117 ARG A CA 1
ATOM 930 C C . ARG A 1 117 ? 9.562 -12.383 -13.609 1 98.62 117 ARG A C 1
ATOM 932 O O . ARG A 1 117 ? 9.766 -11.734 -14.641 1 98.62 117 ARG A O 1
ATOM 939 N N . LEU A 1 118 ? 10.523 -12.875 -12.789 1 96.94 118 LEU A N 1
ATOM 940 C CA . LEU A 1 118 ? 11.93 -12.633 -13.094 1 96.94 118 LEU A CA 1
ATOM 941 C C . LEU A 1 118 ? 12.688 -13.953 -13.242 1 96.94 118 LEU A C 1
ATOM 943 O O . LEU A 1 118 ? 12.297 -14.961 -12.648 1 96.94 118 LEU A O 1
ATOM 947 N N . ASP A 1 119 ? 13.734 -13.883 -14.094 1 95.56 119 ASP A N 1
ATOM 948 C CA . ASP A 1 119 ? 14.719 -14.961 -14.125 1 95.56 119 ASP A CA 1
ATOM 949 C C . ASP A 1 119 ? 15.617 -14.906 -12.883 1 95.56 119 ASP A C 1
ATOM 951 O O . ASP A 1 119 ? 16.219 -13.875 -12.594 1 95.56 119 ASP A O 1
ATOM 955 N N . PRO A 1 120 ? 15.672 -16 -12.141 1 91.38 120 PRO A N 1
ATOM 956 C CA . PRO A 1 120 ? 16.422 -15.961 -10.883 1 91.38 120 PRO A CA 1
ATOM 957 C C . PRO A 1 120 ? 17.922 -15.789 -11.086 1 91.38 120 PRO A C 1
ATOM 959 O O . PRO A 1 120 ? 18.641 -15.461 -10.148 1 91.38 120 PRO A O 1
ATOM 962 N N . THR A 1 121 ? 18.422 -16 -12.258 1 92.38 121 THR A N 1
ATOM 963 C CA . THR A 1 121 ? 19.844 -15.883 -12.555 1 92.38 121 THR A CA 1
ATOM 964 C C . THR A 1 121 ? 20.188 -14.477 -13.039 1 92.38 121 THR A C 1
ATOM 966 O O . THR A 1 121 ? 21.141 -13.867 -12.562 1 92.38 121 THR A O 1
ATOM 969 N N . THR A 1 122 ? 19.359 -13.914 -13.875 1 94.62 122 THR A N 1
ATOM 970 C CA . THR A 1 122 ? 19.672 -12.641 -14.5 1 94.62 122 THR A CA 1
ATOM 971 C C . THR A 1 122 ? 18.922 -11.5 -13.82 1 94.62 122 THR A C 1
ATOM 973 O O . THR A 1 122 ? 19.25 -10.328 -14.008 1 94.62 122 THR A O 1
ATOM 976 N N . PHE A 1 123 ? 17.859 -11.805 -13.164 1 92.75 123 PHE A N 1
ATOM 977 C CA . PHE A 1 123 ? 16.984 -10.859 -12.484 1 92.75 123 PHE A CA 1
ATOM 978 C C . PHE A 1 123 ? 16.266 -9.961 -13.484 1 92.75 123 PHE A C 1
ATOM 980 O O . PHE A 1 123 ? 15.891 -8.836 -13.156 1 92.75 123 PHE A O 1
ATOM 987 N N . LYS A 1 124 ? 16.188 -10.484 -14.656 1 96.5 124 LYS A N 1
ATOM 988 C CA . LYS A 1 124 ? 15.445 -9.797 -15.703 1 96.5 124 LYS A CA 1
ATOM 989 C C . LYS A 1 124 ? 14.086 -10.445 -15.938 1 96.5 124 LYS A C 1
ATOM 991 O O . LYS A 1 124 ? 13.906 -11.633 -15.664 1 96.5 124 LYS A O 1
ATOM 996 N N . PRO A 1 125 ? 13.148 -9.625 -16.438 1 98.19 125 PRO A N 1
ATOM 997 C CA . PRO A 1 125 ? 11.844 -10.211 -16.734 1 98.19 125 PRO A CA 1
ATOM 998 C C . PRO A 1 125 ? 11.938 -11.398 -17.688 1 98.19 125 PRO A C 1
ATOM 1000 O O . PRO A 1 125 ? 12.75 -11.383 -18.625 1 98.19 125 PRO A O 1
ATOM 1003 N N . CYS A 1 126 ? 11.156 -12.422 -17.469 1 98.25 126 CYS A N 1
ATOM 1004 C CA . CYS A 1 126 ? 11.102 -13.609 -18.312 1 98.25 126 CYS A CA 1
ATOM 1005 C C . CYS A 1 126 ? 9.68 -14.141 -18.422 1 98.25 126 CYS A C 1
ATOM 1007 O O . CYS A 1 126 ? 8.82 -13.812 -17.609 1 98.25 126 CYS A O 1
ATOM 1009 N N . PRO A 1 127 ? 9.398 -14.914 -19.406 1 98.5 127 PRO A N 1
ATOM 1010 C CA . PRO A 1 127 ? 8.023 -15.367 -19.625 1 98.5 127 PRO A CA 1
ATOM 1011 C C . PRO A 1 127 ? 7.516 -16.281 -18.516 1 98.5 127 PRO A C 1
ATOM 1013 O O . PRO A 1 127 ? 8.281 -17.062 -17.953 1 98.5 127 PRO A O 1
ATOM 1016 N N . TRP A 1 128 ? 6.227 -16.109 -18.188 1 98.62 128 TRP A N 1
ATOM 1017 C CA . TRP A 1 128 ? 5.566 -17.109 -17.359 1 98.62 128 TRP A CA 1
ATOM 1018 C C . TRP A 1 128 ? 5.672 -18.5 -18 1 98.62 128 TRP A C 1
ATOM 1020 O O . TRP A 1 128 ? 5.711 -18.609 -19.234 1 98.62 128 TRP A O 1
ATOM 1030 N N . SER A 1 129 ? 5.711 -19.547 -17.156 1 98.12 129 SER A N 1
ATOM 1031 C CA . SER A 1 129 ? 5.715 -20.906 -17.703 1 98.12 129 SER A CA 1
ATOM 1032 C C . SER A 1 129 ? 4.395 -21.219 -18.406 1 98.12 129 SER A C 1
ATOM 1034 O O . SER A 1 129 ? 3.387 -20.547 -18.172 1 98.12 129 SER A O 1
ATOM 1036 N N . GLU A 1 130 ? 4.418 -22.203 -19.234 1 97.94 130 GLU A N 1
ATOM 1037 C CA . GLU A 1 130 ? 3.189 -22.656 -19.875 1 97.94 130 GLU A CA 1
ATOM 1038 C C . GLU A 1 130 ? 2.162 -23.109 -18.844 1 97.94 130 GLU A C 1
ATOM 1040 O O . GLU A 1 130 ? 0.961 -22.891 -19.016 1 97.94 130 GLU A O 1
ATOM 1045 N N . ARG A 1 131 ? 2.664 -23.781 -17.844 1 97.75 131 ARG A N 1
ATOM 1046 C CA . ARG A 1 131 ? 1.79 -24.25 -16.781 1 97.75 131 ARG A CA 1
ATOM 1047 C C . ARG A 1 131 ? 1.064 -23.078 -16.109 1 97.75 131 ARG A C 1
ATOM 1049 O O . ARG A 1 131 ? -0.141 -23.156 -15.859 1 97.75 131 ARG A O 1
ATOM 1056 N N . PHE A 1 132 ? 1.793 -22.062 -15.789 1 98.31 132 PHE A N 1
ATOM 1057 C CA . PHE A 1 132 ? 1.228 -20.875 -15.164 1 98.31 132 PHE A CA 1
ATOM 1058 C C . PHE A 1 132 ? 0.195 -20.219 -16.078 1 98.31 132 PHE A C 1
ATOM 1060 O O . PHE A 1 132 ? -0.907 -19.891 -15.633 1 98.31 132 PHE A O 1
ATOM 1067 N N . ARG A 1 133 ? 0.547 -20.031 -17.312 1 98 133 ARG A N 1
ATOM 1068 C CA . ARG A 1 133 ? -0.365 -19.438 -18.266 1 98 133 ARG A CA 1
ATOM 1069 C C . ARG A 1 133 ? -1.655 -20.234 -18.391 1 98 133 ARG A C 1
ATOM 1071 O O . ARG A 1 133 ? -2.75 -19.672 -18.391 1 98 133 ARG A O 1
ATOM 1078 N N . ALA A 1 134 ? -1.525 -21.516 -18.484 1 97.25 134 ALA A N 1
ATOM 1079 C CA . ALA A 1 134 ? -2.682 -22.391 -18.625 1 97.25 134 ALA A CA 1
ATOM 1080 C C . ALA A 1 134 ? -3.613 -22.281 -17.422 1 97.25 134 ALA A C 1
ATOM 1082 O O . ALA A 1 134 ? -4.832 -22.391 -17.562 1 97.25 134 ALA A O 1
ATOM 1083 N N . ALA A 1 135 ? -3.029 -22.125 -16.281 1 97.06 135 ALA A N 1
ATOM 1084 C CA . ALA A 1 135 ? -3.811 -22.047 -15.055 1 97.06 135 ALA A CA 1
ATOM 1085 C C . ALA A 1 135 ? -4.562 -20.719 -14.961 1 97.06 135 ALA A C 1
ATOM 1087 O O . ALA A 1 135 ? -5.695 -20.672 -14.477 1 97.06 135 ALA A O 1
ATOM 1088 N N . PHE A 1 136 ? -3.947 -19.594 -15.43 1 97.25 136 PHE A N 1
ATOM 1089 C CA . PHE A 1 136 ? -4.5 -18.266 -15.18 1 97.25 136 PHE A CA 1
ATOM 1090 C C . PHE A 1 136 ? -5.359 -17.812 -16.359 1 97.25 136 PHE A C 1
ATOM 1092 O O . PHE A 1 136 ? -6.25 -16.984 -16.188 1 97.25 136 PHE A O 1
ATOM 1099 N N . GLU A 1 137 ? -5.129 -18.297 -17.516 1 96.44 137 GLU A N 1
ATOM 1100 C CA . GLU A 1 137 ? -5.84 -17.844 -18.719 1 96.44 137 GLU A CA 1
ATOM 1101 C C . GLU A 1 137 ? -7.344 -18.031 -18.562 1 96.44 137 GLU A C 1
ATOM 1103 O O . GLU A 1 137 ? -8.125 -17.141 -18.891 1 96.44 137 GLU A O 1
ATOM 1108 N N . PRO A 1 138 ? -7.824 -19.141 -17.984 1 95.56 138 PRO A N 1
ATOM 1109 C CA . PRO A 1 138 ? -9.266 -19.344 -17.844 1 95.56 138 PRO A CA 1
ATOM 1110 C C . PRO A 1 138 ? -9.898 -18.344 -16.859 1 95.56 138 PRO A C 1
ATOM 1112 O O . PRO A 1 138 ? -11.125 -18.203 -16.828 1 95.56 138 PRO A O 1
ATOM 1115 N N . LEU A 1 139 ? -9.125 -17.719 -16.047 1 96.75 139 LEU A N 1
ATOM 1116 C CA . LEU A 1 139 ? -9.641 -16.828 -15.008 1 96.75 139 LEU A CA 1
ATOM 1117 C C . LEU A 1 139 ? -9.75 -15.398 -15.516 1 96.75 139 LEU A C 1
ATOM 1119 O O . LEU A 1 139 ? -10.328 -14.539 -14.844 1 96.75 139 LEU A O 1
ATOM 1123 N N . LEU A 1 140 ? -9.148 -15.07 -16.703 1 95.75 140 LEU A N 1
ATOM 1124 C CA . LEU A 1 140 ? -9.094 -13.703 -17.203 1 95.75 140 LEU A CA 1
ATOM 1125 C C . LEU A 1 140 ? -10.484 -13.219 -17.625 1 95.75 140 LEU A C 1
ATOM 1127 O O . LEU A 1 140 ? -11.273 -13.984 -18.172 1 95.75 140 LEU A O 1
ATOM 1131 N N . VAL A 1 141 ? -10.812 -12.031 -16.938 1 81.88 141 VAL A N 1
ATOM 1132 C CA . VAL A 1 141 ? -12 -11.391 -17.5 1 81.88 141 VAL A CA 1
ATOM 1133 C C . VAL A 1 141 ? -11.695 -10.828 -18.875 1 81.88 141 VAL A C 1
ATOM 1135 O O . VAL A 1 141 ? -10.664 -10.188 -19.078 1 81.88 141 VAL A O 1
ATOM 1138 N N . ARG A 1 142 ? -12.172 -11.453 -19.953 1 62.56 142 ARG A N 1
ATOM 1139 C CA . ARG A 1 142 ? -11.961 -11.016 -21.328 1 62.56 142 ARG A CA 1
ATOM 1140 C C . ARG A 1 142 ? -12.625 -9.664 -21.594 1 62.56 142 ARG A C 1
ATOM 1142 O O . ARG A 1 142 ? -13.742 -9.414 -21.109 1 62.56 142 ARG A O 1
ATOM 1149 N N . GLY A 1 143 ? -11.906 -8.523 -21.281 1 49.41 143 GLY A N 1
ATOM 1150 C CA . GLY A 1 143 ? -12.508 -7.301 -21.781 1 49.41 143 GLY A CA 1
ATOM 1151 C C . GLY A 1 143 ? -13.336 -7.512 -23.031 1 49.41 143 GLY A C 1
ATOM 1152 O O . GLY A 1 143 ? -12.859 -8.094 -24 1 49.41 143 GLY A O 1
ATOM 1153 N N . THR A 1 144 ? -14.625 -7.883 -22.812 1 40.34 144 THR A N 1
ATOM 1154 C CA . THR A 1 144 ? -15.367 -7.664 -24.047 1 40.34 144 THR A CA 1
ATOM 1155 C C . THR A 1 144 ? -15.195 -6.227 -24.547 1 40.34 144 THR A C 1
ATOM 1157 O O . THR A 1 144 ? -15.008 -5.312 -23.734 1 40.34 144 THR A O 1
ATOM 1160 N N . MET B 1 1 ? 13.75 26.203 11.188 1 63.34 1 MET B N 1
ATOM 1161 C CA . MET B 1 1 ? 14.25 26.203 9.82 1 63.34 1 MET B CA 1
ATOM 1162 C C . MET B 1 1 ? 13.109 26 8.828 1 63.34 1 MET B C 1
ATOM 1164 O O . MET B 1 1 ? 12.141 25.297 9.117 1 63.34 1 MET B O 1
ATOM 1168 N N . PRO B 1 2 ? 13.062 26.766 7.805 1 81.62 2 PRO B N 1
ATOM 1169 C CA . PRO B 1 2 ? 11.953 26.656 6.852 1 81.62 2 PRO B CA 1
ATOM 1170 C C . PRO B 1 2 ? 11.875 25.281 6.207 1 81.62 2 PRO B C 1
ATOM 1172 O O . PRO B 1 2 ? 12.906 24.641 5.98 1 81.62 2 PRO B O 1
ATOM 1175 N N . ILE B 1 3 ? 10.672 24.703 6.266 1 86.38 3 ILE B N 1
ATOM 1176 C CA . ILE B 1 3 ? 10.43 23.422 5.617 1 86.38 3 ILE B CA 1
ATOM 1177 C C . ILE B 1 3 ? 10.43 23.594 4.102 1 86.38 3 ILE B C 1
ATOM 1179 O O . ILE B 1 3 ? 9.781 24.516 3.582 1 86.38 3 ILE B O 1
ATOM 1183 N N . SER B 1 4 ? 11.336 22.828 3.498 1 88.56 4 SER B N 1
ATOM 1184 C CA . SER B 1 4 ? 11.398 22.938 2.043 1 88.56 4 SER B CA 1
ATOM 1185 C C . SER B 1 4 ? 10.906 21.656 1.379 1 88.56 4 SER B C 1
ATOM 1187 O O . SER B 1 4 ? 10.82 20.609 2.021 1 88.56 4 SER B O 1
ATOM 1189 N N . ALA B 1 5 ? 10.5 21.906 0.072 1 88.25 5 ALA B N 1
ATOM 1190 C CA . ALA B 1 5 ? 10.109 20.766 -0.757 1 88.25 5 ALA B CA 1
ATOM 1191 C C . ALA B 1 5 ? 11.18 20.453 -1.798 1 88.25 5 ALA B C 1
ATOM 1193 O O . ALA B 1 5 ? 11.75 21.359 -2.408 1 88.25 5 ALA B O 1
ATOM 1194 N N . PRO B 1 6 ? 11.641 19.125 -1.822 1 95.25 6 PRO B N 1
ATOM 1195 C CA . PRO B 1 6 ? 11.031 17.984 -1.132 1 95.25 6 PRO B CA 1
ATOM 1196 C C . PRO B 1 6 ? 11.445 17.891 0.333 1 95.25 6 PRO B C 1
ATOM 1198 O O . PRO B 1 6 ? 12.578 18.234 0.679 1 95.25 6 PRO B O 1
ATOM 1201 N N . PHE B 1 7 ? 10.453 17.531 1.19 1 97.44 7 PHE B N 1
ATOM 1202 C CA . PHE B 1 7 ? 10.727 17.188 2.578 1 97.44 7 PHE B CA 1
ATOM 1203 C C . PHE B 1 7 ? 11.383 15.812 2.672 1 97.44 7 PHE B C 1
ATOM 1205 O O . PHE B 1 7 ? 10.953 14.867 2.008 1 97.44 7 PHE B O 1
ATOM 1212 N N . ARG B 1 8 ? 12.422 15.641 3.531 1 97 8 ARG B N 1
ATOM 1213 C CA . ARG B 1 8 ? 13.148 14.383 3.633 1 97 8 ARG B CA 1
ATOM 1214 C C . ARG B 1 8 ? 13.078 13.812 5.047 1 97 8 ARG B C 1
ATOM 1216 O O . ARG B 1 8 ? 13.297 14.539 6.023 1 97 8 ARG B O 1
ATOM 1223 N N . SER B 1 9 ? 12.734 12.602 5.125 1 97.81 9 SER B N 1
ATOM 1224 C CA . SER B 1 9 ? 12.695 11.828 6.363 1 97.81 9 SER B CA 1
ATOM 1225 C C . SER B 1 9 ? 13.633 10.625 6.293 1 97.81 9 SER B C 1
ATOM 1227 O O . SER B 1 9 ? 13.531 9.812 5.371 1 97.81 9 SER B O 1
ATOM 1229 N N . THR B 1 10 ? 14.555 10.492 7.258 1 97.94 10 THR B N 1
ATOM 1230 C CA . THR B 1 10 ? 15.398 9.305 7.359 1 97.94 10 THR B CA 1
ATOM 1231 C C . THR B 1 10 ? 14.812 8.312 8.359 1 97.94 10 THR B C 1
ATOM 1233 O O . THR B 1 10 ? 14.508 8.672 9.5 1 97.94 10 THR B O 1
ATOM 1236 N N . GLN B 1 11 ? 14.695 7.109 7.91 1 98.12 11 GLN B N 1
ATOM 1237 C CA . GLN B 1 11 ? 14.055 6.078 8.719 1 98.12 11 GLN B CA 1
ATOM 1238 C C . GLN B 1 11 ? 14.891 4.801 8.742 1 98.12 11 GLN B C 1
ATOM 1240 O O . GLN B 1 11 ? 15.734 4.586 7.871 1 98.12 11 GLN B O 1
ATOM 1245 N N . ARG B 1 12 ? 14.602 3.971 9.734 1 98.25 12 ARG B N 1
ATOM 1246 C CA . ARG B 1 12 ? 15.352 2.73 9.914 1 98.25 12 ARG B CA 1
ATOM 1247 C C . ARG B 1 12 ? 14.523 1.523 9.484 1 98.25 12 ARG B C 1
ATOM 1249 O O . ARG B 1 12 ? 13.359 1.393 9.875 1 98.25 12 ARG B O 1
ATOM 1256 N N . VAL B 1 13 ? 15.133 0.725 8.648 1 98.38 13 VAL B N 1
ATOM 1257 C CA . VAL B 1 13 ? 14.602 -0.592 8.32 1 98.38 13 VAL B CA 1
ATOM 1258 C C . VAL B 1 13 ? 15.078 -1.615 9.352 1 98.38 13 VAL B C 1
ATOM 1260 O O . VAL B 1 13 ? 16.281 -1.759 9.578 1 98.38 13 VAL B O 1
ATOM 1263 N N . TYR B 1 14 ? 14.172 -2.346 9.977 1 98.5 14 TYR B N 1
ATOM 1264 C CA . TYR B 1 14 ? 14.484 -3.346 10.992 1 98.5 14 TYR B CA 1
ATOM 1265 C C . TYR B 1 14 ? 14.289 -4.754 10.445 1 98.5 14 TYR B C 1
ATOM 1267 O O . TYR B 1 14 ? 13.758 -4.938 9.352 1 98.5 14 TYR B O 1
ATOM 1275 N N . PHE B 1 15 ? 14.656 -5.762 11.242 1 98.31 15 PHE B N 1
ATOM 1276 C CA . PHE B 1 15 ? 14.594 -7.172 10.867 1 98.31 15 PHE B CA 1
ATOM 1277 C C . PHE B 1 15 ? 13.164 -7.574 10.531 1 98.31 15 PHE B C 1
ATOM 1279 O O . PHE B 1 15 ? 12.93 -8.289 9.555 1 98.31 15 PHE B O 1
ATOM 1286 N N . ASP B 1 16 ? 12.141 -7.148 11.25 1 97.19 16 ASP B N 1
ATOM 1287 C CA . ASP B 1 16 ? 10.758 -7.574 11.086 1 97.19 16 ASP B CA 1
ATOM 1288 C C . ASP B 1 16 ? 10.07 -6.797 9.961 1 97.19 16 ASP B C 1
ATOM 1290 O O . ASP B 1 16 ? 8.875 -6.988 9.703 1 97.19 16 ASP B O 1
ATOM 1294 N N . ASP B 1 17 ? 10.805 -5.871 9.305 1 98.06 17 ASP B N 1
ATOM 1295 C CA . ASP B 1 17 ? 10.32 -5.223 8.086 1 98.06 17 ASP B CA 1
ATOM 1296 C C . ASP B 1 17 ? 10.625 -6.066 6.852 1 98.06 17 ASP B C 1
ATOM 1298 O O . ASP B 1 17 ? 10.094 -5.809 5.77 1 98.06 17 ASP B O 1
ATOM 1302 N N . LEU B 1 18 ? 11.555 -6.969 6.984 1 98.12 18 LEU B N 1
ATOM 1303 C CA . LEU B 1 18 ? 12.078 -7.742 5.863 1 98.12 18 LEU B CA 1
ATOM 1304 C C . LEU B 1 18 ? 11.211 -8.977 5.605 1 98.12 18 LEU B C 1
ATOM 1306 O O . LEU B 1 18 ? 10.625 -9.523 6.539 1 98.12 18 LEU B O 1
ATOM 1310 N N . ASP B 1 19 ? 11.18 -9.375 4.344 1 95.31 19 ASP B N 1
ATOM 1311 C CA . ASP B 1 19 ? 10.469 -10.609 4.008 1 95.31 19 ASP B CA 1
ATOM 1312 C C . ASP B 1 19 ? 11.438 -11.781 3.9 1 95.31 19 ASP B C 1
ATOM 1314 O O . ASP B 1 19 ? 12.602 -11.68 4.309 1 95.31 19 ASP B O 1
ATOM 1318 N N . ALA B 1 20 ? 10.953 -12.961 3.418 1 91.75 20 ALA B N 1
ATOM 1319 C CA . ALA B 1 20 ? 11.711 -14.203 3.395 1 91.75 20 ALA B CA 1
ATOM 1320 C C . ALA B 1 20 ? 12.898 -14.109 2.434 1 91.75 20 ALA B C 1
ATOM 1322 O O . ALA B 1 20 ? 13.789 -14.961 2.457 1 91.75 20 ALA B O 1
ATOM 1323 N N . LEU B 1 21 ? 12.898 -13.125 1.534 1 90.81 21 LEU B N 1
ATOM 1324 C CA . LEU B 1 21 ? 14 -12.938 0.595 1 90.81 21 LEU B CA 1
ATOM 1325 C C . LEU B 1 21 ? 15.023 -11.953 1.149 1 90.81 21 LEU B C 1
ATOM 1327 O O . LEU B 1 21 ? 15.945 -11.539 0.439 1 90.81 21 LEU B O 1
ATOM 1331 N N . ASN B 1 22 ? 14.812 -11.492 2.381 1 95.88 22 ASN B N 1
ATOM 1332 C CA . ASN B 1 22 ? 15.711 -10.586 3.088 1 95.88 22 ASN B CA 1
ATOM 1333 C C . ASN B 1 22 ? 15.695 -9.188 2.465 1 95.88 22 ASN B C 1
ATOM 1335 O O . ASN B 1 22 ? 16.719 -8.516 2.414 1 95.88 22 ASN B O 1
ATOM 1339 N N . ILE B 1 23 ? 14.617 -8.852 1.91 1 97.19 23 ILE B N 1
ATOM 1340 C CA . ILE B 1 23 ? 14.414 -7.5 1.39 1 97.19 23 ILE B CA 1
ATOM 1341 C C . ILE B 1 23 ? 13.219 -6.855 2.078 1 97.19 23 ILE B C 1
ATOM 1343 O O . ILE B 1 23 ? 12.391 -7.547 2.68 1 97.19 23 ILE B O 1
ATOM 1347 N N . LEU B 1 24 ? 13.156 -5.516 2.01 1 98.31 24 LEU B N 1
ATOM 1348 C CA . LEU B 1 24 ? 12.016 -4.801 2.576 1 98.31 24 LEU B CA 1
ATOM 1349 C C . LEU B 1 24 ? 10.711 -5.258 1.928 1 98.31 24 LEU B C 1
ATOM 1351 O O . LEU B 1 24 ? 10.562 -5.184 0.706 1 98.31 24 LEU B O 1
ATOM 1355 N N . HIS B 1 25 ? 9.789 -5.711 2.76 1 98.19 25 HIS B N 1
ATOM 1356 C CA . HIS B 1 25 ? 8.492 -6.172 2.268 1 98.19 25 HIS B CA 1
ATOM 1357 C C . HIS B 1 25 ? 7.727 -5.039 1.586 1 98.19 25 HIS B C 1
ATOM 1359 O O . HIS B 1 25 ? 7.715 -3.91 2.078 1 98.19 25 HIS B O 1
ATOM 1365 N N . ASN B 1 26 ? 7.098 -5.344 0.485 1 97.75 26 ASN B N 1
ATOM 1366 C CA . ASN B 1 26 ? 6.48 -4.324 -0.353 1 97.75 26 ASN B CA 1
ATOM 1367 C C . ASN B 1 26 ? 5.461 -3.5 0.428 1 97.75 26 ASN B C 1
ATOM 1369 O O . ASN B 1 26 ? 5.344 -2.291 0.223 1 97.75 26 ASN B O 1
ATOM 1373 N N . VAL B 1 27 ? 4.73 -4.09 1.327 1 97.06 27 VAL B N 1
ATOM 1374 C CA . VAL B 1 27 ? 3.666 -3.404 2.057 1 97.06 27 VAL B CA 1
ATOM 1375 C C . VAL B 1 27 ? 4.273 -2.396 3.029 1 97.06 27 VAL B C 1
ATOM 1377 O O . VAL B 1 27 ? 3.635 -1.402 3.381 1 97.06 27 VAL B O 1
ATOM 1380 N N . ARG B 1 28 ? 5.465 -2.627 3.428 1 98.19 28 ARG B N 1
ATOM 1381 C CA . ARG B 1 28 ? 6.113 -1.769 4.414 1 98.19 28 ARG B CA 1
ATOM 1382 C C . ARG B 1 28 ? 6.461 -0.409 3.814 1 98.19 28 ARG B C 1
ATOM 1384 O O . ARG B 1 28 ? 6.555 0.586 4.535 1 98.19 28 ARG B O 1
ATOM 1391 N N . PHE B 1 29 ? 6.637 -0.322 2.512 1 98.75 29 PHE B N 1
ATOM 1392 C CA . PHE B 1 29 ? 6.969 0.944 1.868 1 98.75 29 PHE B CA 1
ATOM 1393 C C . PHE B 1 29 ? 5.914 2 2.176 1 98.75 29 PHE B C 1
ATOM 1395 O O . PHE B 1 29 ? 6.246 3.154 2.453 1 98.75 29 PHE B O 1
ATOM 1402 N N . LEU B 1 30 ? 4.648 1.598 2.166 1 98.38 30 LEU B N 1
ATOM 1403 C CA . LEU B 1 30 ? 3.578 2.551 2.438 1 98.38 30 LEU B CA 1
ATOM 1404 C C . LEU B 1 30 ? 3.641 3.039 3.881 1 98.38 30 LEU B C 1
ATOM 1406 O O . LEU B 1 30 ? 3.307 4.191 4.168 1 98.38 30 LEU B O 1
ATOM 1410 N N . LEU B 1 31 ? 4.047 2.162 4.754 1 97.94 31 LEU B N 1
ATOM 1411 C CA . LEU B 1 31 ? 4.199 2.568 6.148 1 97.94 31 LEU B CA 1
ATOM 1412 C C . LEU B 1 31 ? 5.297 3.617 6.289 1 97.94 31 LEU B C 1
ATOM 1414 O O . LEU B 1 31 ? 5.145 4.586 7.035 1 97.94 31 LEU B O 1
ATOM 1418 N N . PHE B 1 32 ? 6.379 3.455 5.594 1 98.62 32 PHE B N 1
ATOM 1419 C CA . PHE B 1 32 ? 7.453 4.438 5.613 1 98.62 32 PHE B CA 1
ATOM 1420 C C . PHE B 1 32 ? 6.98 5.773 5.051 1 98.62 32 PHE B C 1
ATOM 1422 O O . PHE B 1 32 ? 7.32 6.832 5.582 1 98.62 32 PHE B O 1
ATOM 1429 N N . MET B 1 33 ? 6.203 5.711 3.979 1 98.69 33 MET B N 1
ATOM 1430 C CA . MET B 1 33 ? 5.625 6.93 3.422 1 98.69 33 MET B CA 1
ATOM 1431 C C . MET B 1 33 ? 4.711 7.609 4.438 1 98.69 33 MET B C 1
ATOM 1433 O O . MET B 1 33 ? 4.715 8.836 4.562 1 98.69 33 MET B O 1
ATOM 1437 N N . GLU B 1 34 ? 3.945 6.848 5.137 1 98.25 34 GLU B N 1
ATOM 1438 C CA . GLU B 1 34 ? 3.037 7.379 6.148 1 98.25 34 GLU B CA 1
ATOM 1439 C C . GLU B 1 34 ? 3.805 8.039 7.289 1 98.25 34 GLU B C 1
ATOM 1441 O O . GLU B 1 34 ? 3.443 9.125 7.742 1 98.25 34 GLU B O 1
ATOM 1446 N N . ARG B 1 35 ? 4.832 7.348 7.75 1 98.06 35 ARG B N 1
ATOM 1447 C CA . ARG B 1 35 ? 5.656 7.914 8.812 1 98.06 35 ARG B CA 1
ATOM 1448 C C . ARG B 1 35 ? 6.27 9.242 8.383 1 98.06 35 ARG B C 1
ATOM 1450 O O . ARG B 1 35 ? 6.262 10.211 9.148 1 98.06 35 ARG B O 1
ATOM 1457 N N . ALA B 1 36 ? 6.773 9.289 7.16 1 98.56 36 ALA B N 1
ATOM 1458 C CA . ALA B 1 36 ? 7.332 10.531 6.633 1 98.56 36 ALA B CA 1
ATOM 1459 C C . ALA B 1 36 ? 6.27 11.625 6.57 1 98.56 36 ALA B C 1
ATOM 1461 O O . ALA B 1 36 ? 6.547 12.789 6.898 1 98.56 36 ALA B O 1
ATOM 1462 N N . ARG B 1 37 ? 5.102 11.312 6.102 1 98.19 37 ARG B N 1
ATOM 1463 C CA . ARG B 1 37 ? 4.004 12.273 6.039 1 98.19 37 ARG B CA 1
ATOM 1464 C C . ARG B 1 37 ? 3.684 12.828 7.422 1 98.19 37 ARG B C 1
ATOM 1466 O O . ARG B 1 37 ? 3.479 14.031 7.578 1 98.19 37 ARG B O 1
ATOM 1473 N N . GLY B 1 38 ? 3.607 11.891 8.406 1 97.56 38 GLY B N 1
ATOM 1474 C CA . GLY B 1 38 ? 3.406 12.352 9.773 1 97.56 38 GLY B CA 1
ATOM 1475 C C . GLY B 1 38 ? 4.453 13.352 10.227 1 97.56 38 GLY B C 1
ATOM 1476 O O . GLY B 1 38 ? 4.125 14.352 10.867 1 97.56 38 GLY B O 1
ATOM 1477 N N . GLU B 1 39 ? 5.688 13.086 9.906 1 97.94 39 GLU B N 1
ATOM 1478 C CA . GLU B 1 39 ? 6.785 13.984 10.25 1 97.94 39 GLU B CA 1
ATOM 1479 C C . GLU B 1 39 ? 6.625 15.336 9.562 1 97.94 39 GLU B C 1
ATOM 1481 O O . GLU B 1 39 ? 6.875 16.375 10.172 1 97.94 39 GLU B O 1
ATOM 1486 N N . LEU B 1 40 ? 6.273 15.336 8.305 1 98.06 40 LEU B N 1
ATOM 1487 C CA . LEU B 1 40 ? 6.055 16.578 7.57 1 98.06 40 LEU B CA 1
ATOM 1488 C C . LEU B 1 40 ? 4.957 17.406 8.227 1 98.06 40 LEU B C 1
ATOM 1490 O O . LEU B 1 40 ? 5.145 18.609 8.477 1 98.06 40 LEU B O 1
ATOM 1494 N N . PHE B 1 41 ? 3.818 16.75 8.508 1 97.94 41 PHE B N 1
ATOM 1495 C CA . PHE B 1 41 ? 2.707 17.453 9.141 1 97.94 41 PHE B CA 1
ATOM 1496 C C . PHE B 1 41 ? 3.129 18.031 10.492 1 97.94 41 PHE B C 1
ATOM 1498 O O . PHE B 1 41 ? 2.824 19.188 10.797 1 97.94 41 PHE B O 1
ATOM 1505 N N . GLN B 1 42 ? 3.865 17.25 11.227 1 96.62 42 GLN B N 1
ATOM 1506 C CA . GLN B 1 42 ? 4.355 17.719 12.516 1 96.62 42 GLN B CA 1
ATOM 1507 C C . GLN B 1 42 ? 5.273 18.922 12.352 1 96.62 42 GLN B C 1
ATOM 1509 O O . GLN B 1 42 ? 5.16 19.906 13.094 1 96.62 42 GLN B O 1
ATOM 1514 N N . ALA B 1 43 ? 6.164 18.875 11.406 1 96.94 43 ALA B N 1
ATOM 1515 C CA . ALA B 1 43 ? 7.105 19.953 11.141 1 96.94 43 ALA B CA 1
ATOM 1516 C C . ALA B 1 43 ? 6.375 21.234 10.766 1 96.94 43 ALA B C 1
ATOM 1518 O O . ALA B 1 43 ? 6.871 22.344 11.016 1 96.94 43 ALA B O 1
ATOM 1519 N N . LEU B 1 44 ? 5.203 21.094 10.203 1 97 44 LEU B N 1
ATOM 1520 C CA . LEU B 1 44 ? 4.41 22.234 9.758 1 97 44 LEU B CA 1
ATOM 1521 C C . LEU B 1 44 ? 3.455 22.688 10.859 1 97 44 LEU B C 1
ATOM 1523 O O . LEU B 1 44 ? 2.668 23.609 10.648 1 97 44 LEU B O 1
ATOM 1527 N N . GLY B 1 45 ? 3.434 21.984 11.992 1 95.62 45 GLY B N 1
ATOM 1528 C CA . GLY B 1 45 ? 2.662 22.438 13.141 1 95.62 45 GLY B CA 1
ATOM 1529 C C . GLY B 1 45 ? 1.337 21.703 13.289 1 95.62 45 GLY B C 1
ATOM 1530 O O . GLY B 1 45 ? 0.466 22.141 14.047 1 95.62 45 GLY B O 1
ATOM 1531 N N . PHE B 1 46 ? 1.18 20.688 12.531 1 96.75 46 PHE B N 1
ATOM 1532 C CA . PHE B 1 46 ? -0.044 19.906 12.602 1 96.75 46 PHE B CA 1
ATOM 1533 C C . PHE B 1 46 ? 0.211 18.562 13.297 1 96.75 46 PHE B C 1
ATOM 1535 O O . PHE B 1 46 ? 0.484 17.562 12.641 1 96.75 46 PHE B O 1
ATOM 1542 N N . ARG B 1 47 ? -0.054 18.547 14.539 1 93.12 47 ARG B N 1
ATOM 1543 C CA . ARG B 1 47 ? 0.255 17.375 15.336 1 93.12 47 ARG B CA 1
ATOM 1544 C C . ARG B 1 47 ? -0.977 16.5 15.516 1 93.12 47 ARG B C 1
ATOM 1546 O O . ARG B 1 47 ? -2.084 17 15.711 1 93.12 47 ARG B O 1
ATOM 1553 N N . TRP B 1 48 ? -0.713 15.172 15.484 1 90.31 48 TRP B N 1
ATOM 1554 C CA . TRP B 1 48 ? -1.796 14.203 15.633 1 90.31 48 TRP B CA 1
ATOM 1555 C C . TRP B 1 48 ? -2.396 14.273 17.031 1 90.31 48 TRP B C 1
ATOM 1557 O O . TRP B 1 48 ? -3.602 14.078 17.203 1 90.31 48 TRP B O 1
ATOM 1567 N N . GLU B 1 49 ? -1.646 14.625 18.016 1 91.25 49 GLU B N 1
ATOM 1568 C CA . GLU B 1 49 ? -2.061 14.625 19.422 1 91.25 49 GLU B CA 1
ATOM 1569 C C . GLU B 1 49 ? -2.939 15.828 19.734 1 91.25 49 GLU B C 1
ATOM 1571 O O . GLU B 1 49 ? -3.594 15.875 20.781 1 91.25 49 GLU B O 1
ATOM 1576 N N . ASP B 1 50 ? -2.883 16.781 18.906 1 91.62 50 ASP B N 1
ATOM 1577 C CA . ASP B 1 50 ? -3.691 17.984 19.125 1 91.62 50 ASP B CA 1
ATOM 1578 C C . ASP B 1 50 ? -5.184 17.656 19.031 1 91.62 50 ASP B C 1
ATOM 1580 O O . ASP B 1 50 ? -5.582 16.75 18.312 1 91.62 50 ASP B O 1
ATOM 1584 N N . ASP B 1 51 ? -5.973 18.391 19.781 1 91.69 51 ASP B N 1
ATOM 1585 C CA . ASP B 1 51 ? -7.418 18.219 19.625 1 91.6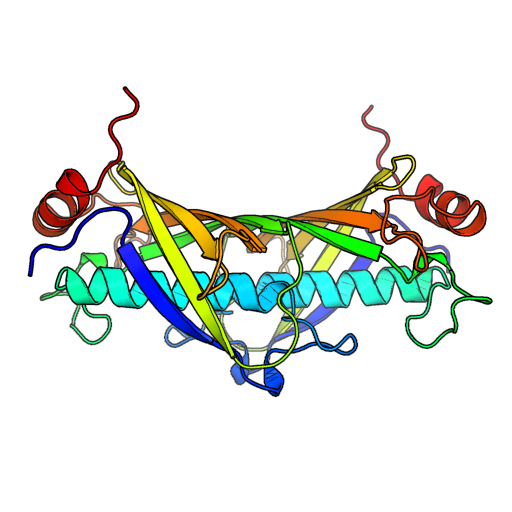9 51 ASP B CA 1
ATOM 1586 C C . ASP B 1 51 ? -7.918 18.938 18.391 1 91.69 51 ASP B C 1
ATOM 1588 O O . ASP B 1 51 ? -7.148 19.625 17.703 1 91.69 51 ASP B O 1
ATOM 1592 N N . PHE B 1 52 ? -9.234 18.766 18.062 1 91.25 52 PHE B N 1
ATOM 1593 C CA . PHE B 1 52 ? -9.805 19.266 16.812 1 91.25 52 PHE B CA 1
ATOM 1594 C C . PHE B 1 52 ? -9.883 20.797 16.828 1 91.25 52 PHE B C 1
ATOM 1596 O O . PHE B 1 52 ? -9.922 21.422 15.773 1 91.25 52 PHE B O 1
ATOM 1603 N N . ALA B 1 53 ? -9.953 21.391 17.969 1 91.69 53 ALA B N 1
ATOM 1604 C CA . ALA B 1 53 ? -9.953 22.859 18.062 1 91.69 53 ALA B CA 1
ATOM 1605 C C . ALA B 1 53 ? -8.617 23.438 17.594 1 91.69 53 ALA B C 1
ATOM 1607 O O . ALA B 1 53 ? -8.578 24.453 16.906 1 91.69 53 ALA B O 1
ATOM 1608 N N . LYS B 1 54 ? -7.598 22.781 17.953 1 93.69 54 LYS B N 1
ATOM 1609 C CA . LYS B 1 54 ? -6.242 23.219 17.641 1 93.69 54 LYS B CA 1
ATOM 1610 C C . LYS B 1 54 ? -5.832 22.766 16.234 1 93.69 54 LYS B C 1
ATOM 1612 O O . LYS B 1 54 ? -5.117 23.469 15.531 1 93.69 54 LYS B O 1
ATOM 1617 N N . ASN B 1 55 ? -6.25 21.594 15.836 1 95.88 55 ASN B N 1
ATOM 1618 C CA . ASN B 1 55 ? -5.914 20.984 14.547 1 95.88 55 ASN B CA 1
ATOM 1619 C C . ASN B 1 55 ? -7.125 20.312 13.914 1 95.88 55 ASN B C 1
ATOM 1621 O O . ASN B 1 55 ? -7.199 19.078 13.859 1 95.88 55 ASN B O 1
ATOM 1625 N N . PRO B 1 56 ? -7.973 21.141 13.383 1 94.5 56 PRO B N 1
ATOM 1626 C CA . PRO B 1 56 ? -9.148 20.547 12.742 1 94.5 56 PRO B CA 1
ATOM 1627 C C . PRO B 1 56 ? -8.789 19.734 11.508 1 94.5 56 PRO B C 1
ATOM 1629 O O . PRO B 1 56 ? -9.562 18.859 11.094 1 94.5 56 PRO B O 1
ATOM 1632 N N . ASP B 1 57 ? -7.645 20 10.914 1 96.69 57 ASP B N 1
ATOM 1633 C CA . ASP B 1 57 ? -7.25 19.391 9.648 1 96.69 57 ASP B CA 1
ATOM 1634 C C . ASP B 1 57 ? -6.797 17.938 9.867 1 96.69 57 ASP B C 1
ATOM 1636 O O . ASP B 1 57 ? -6.621 17.188 8.906 1 96.69 57 ASP B O 1
ATOM 1640 N N . LYS B 1 58 ? -6.645 17.531 11.07 1 95.19 58 LYS B N 1
ATOM 1641 C CA . LYS B 1 58 ? -6.191 16.172 11.344 1 95.19 58 LYS B CA 1
ATOM 1642 C C . LYS B 1 58 ? -7.266 15.156 10.992 1 95.19 58 LYS B C 1
ATOM 1644 O O . LYS B 1 58 ? -6.98 13.961 10.875 1 95.19 58 LYS B O 1
ATOM 1649 N N . PHE B 1 59 ? -8.531 15.625 10.938 1 95.06 59 PHE B N 1
ATOM 1650 C CA . PHE B 1 59 ? -9.602 14.719 10.547 1 95.06 59 PHE B CA 1
ATOM 1651 C C . PHE B 1 59 ? -9.648 14.547 9.039 1 95.06 59 PHE B C 1
ATOM 1653 O O . PHE B 1 59 ? -10.469 15.18 8.367 1 95.06 59 PHE B O 1
ATOM 1660 N N . HIS B 1 60 ? -8.781 13.781 8.523 1 96.75 60 HIS B N 1
ATOM 1661 C CA . HIS B 1 60 ? -8.703 13.438 7.102 1 96.75 60 HIS B CA 1
ATOM 1662 C C . HIS B 1 60 ? -8.469 11.945 6.906 1 96.75 60 HIS B C 1
ATOM 1664 O O . HIS B 1 60 ? -8.125 11.234 7.852 1 96.75 60 HI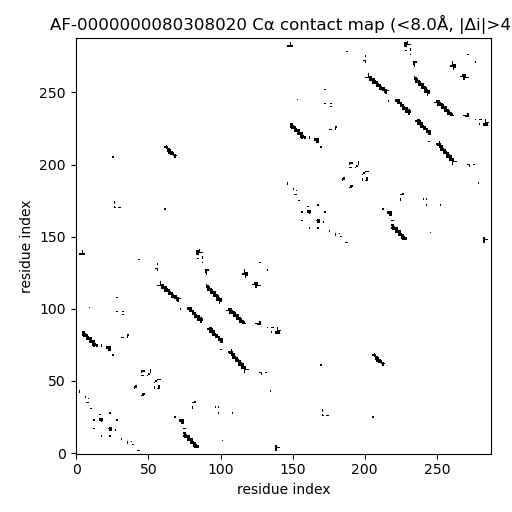S B O 1
ATOM 1670 N N . VAL B 1 61 ? -8.719 11.484 5.664 1 97.06 61 VAL B N 1
ATOM 1671 C CA . VAL B 1 61 ? -8.539 10.078 5.336 1 97.06 61 VAL B CA 1
ATOM 1672 C C . VAL B 1 61 ? -7.566 9.938 4.172 1 97.06 61 VAL B C 1
ATOM 1674 O O . VAL B 1 61 ? -7.391 10.867 3.383 1 97.06 61 VAL B O 1
ATOM 1677 N N . VAL B 1 62 ? -6.855 8.797 4.18 1 98.44 62 VAL B N 1
ATOM 1678 C CA . VAL B 1 62 ? -6.191 8.375 2.953 1 98.44 62 VAL B CA 1
ATOM 1679 C C . VAL B 1 62 ? -7.223 7.824 1.97 1 98.44 62 VAL B C 1
ATOM 1681 O O . VAL B 1 62 ? -7.863 6.805 2.236 1 98.44 62 VAL B O 1
ATOM 1684 N N . ALA B 1 63 ? -7.359 8.477 0.838 1 98.69 63 ALA B N 1
ATOM 1685 C CA . ALA B 1 63 ? -8.359 8.078 -0.154 1 98.69 63 ALA B CA 1
ATOM 1686 C C . ALA B 1 63 ? -7.773 7.07 -1.143 1 98.69 63 ALA B C 1
ATOM 1688 O O . ALA B 1 63 ? -8.5 6.238 -1.691 1 98.69 63 ALA B O 1
ATOM 1689 N N . ALA B 1 64 ? -6.465 7.219 -1.376 1 98.81 64 ALA B N 1
ATOM 1690 C CA . ALA B 1 64 ? -5.852 6.332 -2.357 1 98.81 64 ALA B CA 1
ATOM 1691 C C . ALA B 1 64 ? -4.332 6.305 -2.201 1 98.81 64 ALA B C 1
ATOM 1693 O O . ALA B 1 64 ? -3.74 7.262 -1.698 1 98.81 64 ALA B O 1
ATOM 1694 N N . HIS B 1 65 ? -3.754 5.18 -2.605 1 98.75 65 HIS B N 1
ATOM 1695 C CA . HIS B 1 65 ? -2.316 5.031 -2.805 1 98.75 65 HIS B CA 1
ATOM 1696 C C . HIS B 1 65 ? -2.008 4.496 -4.199 1 98.75 65 HIS B C 1
ATOM 1698 O O . HIS B 1 65 ? -2.752 3.672 -4.73 1 98.75 65 HIS B O 1
ATOM 1704 N N . GLU B 1 66 ? -0.965 4.973 -4.73 1 98.75 66 GLU B N 1
ATOM 1705 C CA . GLU B 1 66 ? -0.276 4.344 -5.852 1 98.75 66 GLU B CA 1
ATOM 1706 C C . GLU B 1 66 ? 1.224 4.234 -5.586 1 98.75 66 GLU B C 1
ATOM 1708 O O . GLU B 1 66 ? 1.838 5.172 -5.074 1 98.75 66 GLU B O 1
ATOM 1713 N N . ILE B 1 67 ? 1.795 3.094 -5.938 1 98.81 67 ILE B N 1
ATOM 1714 C CA . ILE B 1 67 ? 3.225 2.938 -5.695 1 98.81 67 ILE B CA 1
ATOM 1715 C C . ILE B 1 67 ? 3.816 1.966 -6.715 1 98.81 67 ILE B C 1
ATOM 1717 O O . ILE B 1 67 ? 3.209 0.941 -7.031 1 98.81 67 ILE B O 1
ATOM 1721 N N . GLN B 1 68 ? 4.938 2.344 -7.266 1 98.81 68 GLN B N 1
ATOM 1722 C CA . GLN B 1 68 ? 5.789 1.499 -8.094 1 98.81 68 GLN B CA 1
ATOM 1723 C C . GLN B 1 68 ? 7.059 1.101 -7.348 1 98.81 68 GLN B C 1
ATOM 1725 O O . GLN B 1 68 ? 7.715 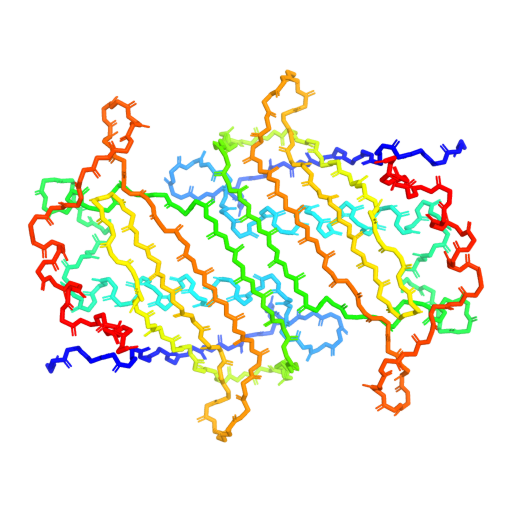1.943 -6.734 1 98.81 68 GLN B O 1
ATOM 1730 N N . TYR B 1 69 ? 7.316 -0.174 -7.375 1 98.69 69 TYR B N 1
ATOM 1731 C CA . TYR B 1 69 ? 8.539 -0.688 -6.777 1 98.69 69 TYR B CA 1
ATOM 1732 C C . TYR B 1 69 ? 9.625 -0.873 -7.828 1 98.69 69 TYR B C 1
ATOM 1734 O O . TYR B 1 69 ? 9.461 -1.65 -8.773 1 98.69 69 TYR B O 1
ATOM 1742 N N . LEU B 1 70 ? 10.727 -0.207 -7.605 1 98.06 70 LEU B N 1
ATOM 1743 C CA . LEU B 1 70 ? 11.695 -0.063 -8.68 1 98.06 70 LEU B CA 1
ATOM 1744 C C . LEU B 1 70 ? 12.953 -0.873 -8.391 1 98.06 70 LEU B C 1
ATOM 1746 O O . LEU B 1 70 ? 13.586 -1.399 -9.305 1 98.06 70 LEU B O 1
ATOM 1750 N N . ALA B 1 71 ? 13.367 -0.907 -7.184 1 97 71 ALA B N 1
ATOM 1751 C CA . ALA B 1 71 ? 14.539 -1.66 -6.734 1 97 71 ALA B CA 1
ATOM 1752 C C . ALA B 1 71 ? 14.359 -2.152 -5.301 1 97 71 ALA B C 1
ATOM 1754 O O . ALA B 1 71 ? 13.742 -1.473 -4.477 1 97 71 ALA B O 1
ATOM 1755 N N . PRO B 1 72 ? 14.945 -3.307 -5.027 1 96.56 72 PRO B N 1
ATOM 1756 C CA . PRO B 1 72 ? 14.789 -3.812 -3.66 1 96.56 72 PRO B CA 1
ATOM 1757 C C . PRO B 1 72 ? 15.633 -3.043 -2.648 1 96.56 72 PRO B C 1
ATOM 1759 O O . PRO B 1 72 ? 16.688 -2.51 -2.998 1 96.56 72 PRO B O 1
ATOM 1762 N N . VAL B 1 73 ? 15.07 -2.861 -1.434 1 97.19 73 VAL B N 1
ATOM 1763 C CA . VAL B 1 73 ? 15.867 -2.488 -0.268 1 97.19 73 VAL B CA 1
ATOM 1764 C C . VAL B 1 73 ? 16.375 -3.746 0.43 1 97.19 73 VAL B C 1
ATOM 1766 O O . VAL B 1 73 ? 15.594 -4.512 0.997 1 97.19 73 VAL B O 1
ATOM 1769 N N . ARG B 1 74 ? 17.719 -3.943 0.468 1 96 74 ARG B N 1
ATOM 1770 C CA . ARG B 1 74 ? 18.281 -5.191 0.968 1 96 74 ARG B CA 1
ATOM 1771 C C . ARG B 1 74 ? 18.766 -5.035 2.404 1 96 74 ARG B C 1
ATOM 1773 O O . ARG B 1 74 ? 19.562 -4.141 2.699 1 96 74 ARG B O 1
ATOM 1780 N N . GLY B 1 75 ? 18.234 -5.883 3.287 1 96.69 75 GLY B N 1
ATOM 1781 C CA . GLY B 1 75 ? 18.719 -5.949 4.66 1 96.69 75 GLY B CA 1
ATOM 1782 C C . GLY B 1 75 ? 18.281 -4.758 5.496 1 96.69 75 GLY B C 1
ATOM 1783 O O . GLY B 1 75 ? 17.469 -3.941 5.059 1 96.69 75 GLY B O 1
ATOM 1784 N N . GLU B 1 76 ? 18.75 -4.754 6.73 1 97.5 76 GLU B N 1
ATOM 1785 C CA . GLU B 1 76 ? 18.484 -3.676 7.68 1 97.5 76 GLU B CA 1
ATOM 1786 C C . GLU B 1 76 ? 19.312 -2.436 7.355 1 97.5 76 GLU B C 1
ATOM 1788 O O . GLU B 1 76 ? 20.344 -2.529 6.691 1 97.5 76 GLU B O 1
ATOM 1793 N N . GLY B 1 77 ? 18.875 -1.291 7.836 1 96.75 77 GLY B N 1
ATOM 1794 C CA . GLY B 1 77 ? 19.609 -0.056 7.609 1 96.75 77 GLY B CA 1
ATOM 1795 C C . GLY B 1 77 ? 18.703 1.155 7.457 1 96.75 77 GLY B C 1
ATOM 1796 O O . GLY B 1 77 ? 17.516 1.09 7.762 1 96.75 77 GLY B O 1
ATOM 1797 N N . ASP B 1 78 ? 19.344 2.221 7.016 1 97.44 78 ASP B N 1
ATOM 1798 C CA . ASP B 1 78 ? 18.609 3.473 6.875 1 97.44 78 ASP B CA 1
ATOM 1799 C C . ASP B 1 78 ? 18.125 3.67 5.441 1 97.44 78 ASP B C 1
ATOM 1801 O O . ASP B 1 78 ? 18.781 3.215 4.496 1 97.44 78 ASP B O 1
ATOM 1805 N N . LEU B 1 79 ? 16.984 4.277 5.273 1 97.56 79 LEU B N 1
ATOM 1806 C CA . LEU B 1 79 ? 16.516 4.777 3.984 1 97.56 79 LEU B CA 1
ATOM 1807 C C . LEU B 1 79 ? 15.914 6.168 4.129 1 97.56 79 LEU B C 1
ATOM 1809 O O . LEU B 1 79 ? 15.641 6.621 5.242 1 97.56 79 LEU B O 1
ATOM 1813 N N . THR B 1 80 ? 15.82 6.832 3.01 1 98.12 80 THR B N 1
ATOM 1814 C CA . THR B 1 80 ? 15.234 8.172 2.984 1 98.12 80 THR B CA 1
ATOM 1815 C C . THR B 1 80 ? 13.906 8.164 2.234 1 98.12 80 THR B C 1
ATOM 1817 O O . THR B 1 80 ? 13.789 7.562 1.166 1 98.12 80 THR B O 1
ATOM 1820 N N . VAL B 1 81 ? 12.945 8.758 2.812 1 98.44 81 VAL B N 1
ATOM 1821 C CA . VAL B 1 81 ? 11.68 9.031 2.137 1 98.44 81 VAL B CA 1
ATOM 1822 C C . VAL B 1 81 ? 11.586 10.523 1.805 1 98.44 81 VAL B C 1
ATOM 1824 O O . VAL B 1 81 ? 11.711 11.375 2.689 1 98.44 81 VAL B O 1
ATOM 1827 N N . GLU B 1 82 ? 11.383 10.789 0.54 1 98.06 82 GLU B N 1
ATOM 1828 C CA . GLU B 1 82 ? 11.18 12.156 0.076 1 98.06 82 GLU B CA 1
ATOM 1829 C C . GLU B 1 82 ? 9.719 12.414 -0.257 1 98.06 82 GLU B C 1
ATOM 1831 O O . GLU B 1 82 ? 9.094 11.633 -0.979 1 98.06 82 GLU B O 1
ATOM 1836 N N . LEU B 1 83 ? 9.203 13.508 0.306 1 98.31 83 LEU B N 1
ATOM 1837 C CA . LEU B 1 83 ? 7.816 13.883 0.064 1 98.31 83 LEU B CA 1
ATOM 1838 C C . LEU B 1 83 ? 7.73 15.219 -0.664 1 98.31 83 LEU B C 1
ATOM 1840 O O . LEU B 1 83 ? 8.43 16.172 -0.308 1 98.31 83 LEU B O 1
ATOM 1844 N N . GLN B 1 84 ? 6.883 15.227 -1.696 1 98.31 84 GLN B N 1
ATOM 1845 C CA . GLN B 1 84 ? 6.621 16.438 -2.465 1 98.31 84 GLN B CA 1
ATOM 1846 C C . GLN B 1 84 ? 5.121 16.641 -2.664 1 98.31 84 GLN B C 1
ATOM 1848 O O . GLN B 1 84 ? 4.496 15.977 -3.486 1 98.31 84 GLN B O 1
ATOM 1853 N N . PRO B 1 85 ? 4.508 17.594 -1.823 1 98.19 85 PRO B N 1
ATOM 1854 C CA . PRO B 1 85 ? 3.137 17.953 -2.189 1 98.19 85 PRO B CA 1
ATOM 1855 C C . PRO B 1 85 ? 3.021 18.453 -3.631 1 98.19 85 PRO B C 1
ATOM 1857 O O . PRO B 1 85 ? 3.848 19.25 -4.086 1 98.19 85 PRO B O 1
ATOM 1860 N N . VAL B 1 86 ? 1.981 17.953 -4.344 1 98.12 86 VAL B N 1
ATOM 1861 C CA . VAL B 1 86 ? 1.965 18.266 -5.77 1 98.12 86 VAL B CA 1
ATOM 1862 C C . VAL B 1 86 ? 0.61 18.859 -6.152 1 98.12 86 VAL B C 1
ATOM 1864 O O . VAL B 1 86 ? 0.482 19.5 -7.188 1 98.12 86 VAL B O 1
ATOM 1867 N N . LYS B 1 87 ? -0.402 18.625 -5.449 1 98.19 87 LYS B N 1
ATOM 1868 C CA . LYS B 1 87 ? -1.73 19.172 -5.711 1 98.19 87 LYS B CA 1
ATOM 1869 C C . LYS B 1 87 ? -2.48 19.438 -4.41 1 98.19 87 LYS B C 1
ATOM 1871 O O . LYS B 1 87 ? -2.641 18.531 -3.584 1 98.19 87 LYS B O 1
ATOM 1876 N N . LEU B 1 88 ? -2.867 20.594 -4.219 1 98.19 88 LEU B N 1
ATOM 1877 C CA . LEU B 1 88 ? -3.701 21 -3.09 1 98.19 88 LEU B CA 1
ATOM 1878 C C . LEU B 1 88 ? -5.062 21.484 -3.568 1 98.19 88 LEU B C 1
ATOM 1880 O O . LEU B 1 88 ? -5.176 22.594 -4.109 1 98.19 88 LEU B O 1
ATOM 1884 N N . GLY B 1 89 ? -6.062 20.625 -3.41 1 98.25 89 GLY B N 1
ATOM 1885 C CA . GLY B 1 89 ? -7.43 21 -3.734 1 98.25 89 GLY B CA 1
ATOM 1886 C C . GLY B 1 89 ? -8.164 21.625 -2.566 1 98.25 89 GLY B C 1
ATOM 1887 O O . GLY B 1 89 ? -7.559 21.953 -1.549 1 98.25 89 GLY B O 1
ATOM 1888 N N . THR B 1 90 ? -9.508 21.781 -2.783 1 98.44 90 THR B N 1
ATOM 1889 C CA . THR B 1 90 ? -10.32 22.344 -1.719 1 98.44 90 THR B CA 1
ATOM 1890 C C . THR B 1 90 ? -10.297 21.453 -0.479 1 98.44 90 THR B C 1
ATOM 1892 O O . THR B 1 90 ? -10.094 21.938 0.635 1 98.44 90 THR B O 1
ATOM 1895 N N . SER B 1 91 ? -10.508 20.156 -0.716 1 98.69 91 SER B N 1
ATOM 1896 C CA . SER B 1 91 ? -10.562 19.234 0.413 1 98.69 91 SER B CA 1
ATOM 1897 C C . SER B 1 91 ? -9.484 18.156 0.295 1 98.69 91 SER B C 1
ATOM 1899 O O . SER B 1 91 ? -9.312 17.344 1.204 1 98.69 91 SER B O 1
ATOM 1901 N N . SER B 1 92 ? -8.75 18.188 -0.882 1 98.75 92 SER B N 1
ATOM 1902 C CA . SER B 1 92 ? -7.84 17.078 -1.147 1 98.75 92 SER B CA 1
ATOM 1903 C C . SER B 1 92 ? -6.391 17.562 -1.215 1 98.75 92 SER B C 1
ATOM 1905 O O . SER B 1 92 ? -6.129 18.734 -1.456 1 98.75 92 SER B O 1
ATOM 1907 N N . LEU B 1 93 ? -5.48 16.688 -0.905 1 98.69 93 LEU B N 1
ATOM 1908 C CA . LEU B 1 93 ? -4.035 16.875 -1.007 1 98.69 93 LEU B CA 1
ATOM 1909 C C . LEU B 1 93 ? -3.363 15.648 -1.612 1 98.69 93 LEU B C 1
ATOM 1911 O O . LEU B 1 93 ? -3.615 14.523 -1.182 1 98.69 93 LEU B O 1
ATOM 1915 N N . VAL B 1 94 ? -2.58 15.828 -2.656 1 98.81 94 VAL B N 1
ATOM 1916 C CA . VAL B 1 94 ? -1.786 14.75 -3.242 1 98.81 94 VAL B CA 1
ATOM 1917 C C . VAL B 1 94 ? -0.306 14.984 -2.945 1 98.81 94 VAL B C 1
ATOM 1919 O O . VAL B 1 94 ? 0.22 16.078 -3.178 1 98.81 94 VAL B O 1
ATOM 1922 N N . ILE B 1 95 ? 0.305 14.016 -2.418 1 98.69 95 ILE B N 1
ATOM 1923 C CA . ILE B 1 95 ? 1.726 14.062 -2.084 1 98.69 95 ILE B CA 1
ATOM 1924 C C . ILE B 1 95 ? 2.467 12.953 -2.832 1 98.69 95 ILE B C 1
ATOM 1926 O O . ILE B 1 95 ? 2.174 11.773 -2.65 1 98.69 95 ILE B O 1
ATOM 1930 N N . ASP B 1 96 ? 3.453 13.344 -3.658 1 98.62 96 ASP B N 1
ATOM 1931 C CA . ASP 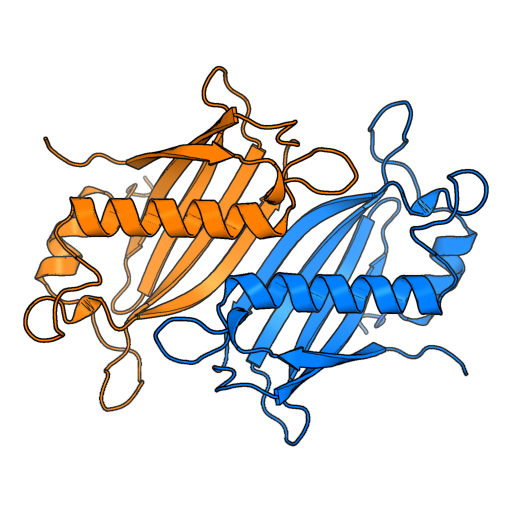B 1 96 ? 4.379 12.383 -4.254 1 98.62 96 ASP B CA 1
ATOM 1932 C C . ASP B 1 96 ? 5.434 11.938 -3.244 1 98.62 96 ASP B C 1
ATOM 1934 O O . ASP B 1 96 ? 5.836 12.719 -2.375 1 98.62 96 ASP B O 1
ATOM 1938 N N . ALA B 1 97 ? 5.836 10.734 -3.375 1 98.62 97 ALA B N 1
ATOM 1939 C CA . ALA B 1 97 ? 6.867 10.188 -2.496 1 98.62 97 ALA B CA 1
ATOM 1940 C C . ALA B 1 97 ? 7.891 9.383 -3.289 1 98.62 97 ALA B C 1
ATOM 1942 O O . ALA B 1 97 ? 7.543 8.703 -4.258 1 98.62 97 ALA B O 1
ATOM 1943 N N . LYS B 1 98 ? 9.094 9.484 -2.889 1 98.5 98 LYS B N 1
ATOM 1944 C CA . LYS B 1 98 ? 10.18 8.609 -3.322 1 98.5 98 LYS B CA 1
ATOM 1945 C C . LYS B 1 98 ? 10.891 7.984 -2.127 1 98.5 98 LYS B C 1
ATOM 1947 O O . LYS B 1 98 ? 11.188 8.672 -1.146 1 98.5 98 LYS B O 1
ATOM 1952 N N . VAL B 1 99 ? 11.047 6.727 -2.166 1 98.69 99 VAL B N 1
ATOM 1953 C CA . VAL B 1 99 ? 11.883 6.02 -1.206 1 98.69 99 VAL B CA 1
ATOM 1954 C C . VAL B 1 99 ? 13.266 5.781 -1.807 1 98.69 99 VAL B C 1
ATOM 1956 O O . VAL B 1 99 ? 13.398 5.117 -2.838 1 98.69 99 VAL B O 1
ATOM 1959 N N . ARG B 1 100 ? 14.258 6.27 -1.08 1 97.94 100 ARG B N 1
ATOM 1960 C CA . ARG B 1 100 ? 15.609 6.285 -1.643 1 97.94 100 ARG B CA 1
ATOM 1961 C C . ARG B 1 100 ? 16.609 5.695 -0.666 1 97.94 100 ARG B C 1
ATOM 1963 O O . ARG B 1 100 ? 16.391 5.691 0.546 1 97.94 100 ARG B O 1
ATOM 1970 N N . ALA B 1 101 ? 17.719 5.215 -1.297 1 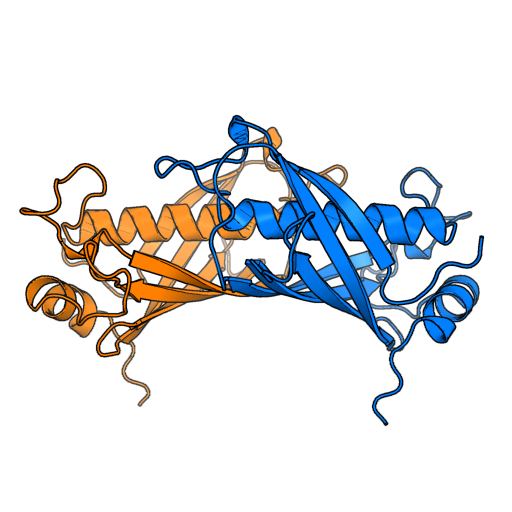95.44 101 ALA B N 1
ATOM 1971 C CA . ALA B 1 101 ? 18.875 4.867 -0.475 1 95.44 101 ALA B CA 1
ATOM 1972 C C . ALA B 1 101 ? 19.453 6.105 0.209 1 95.44 101 ALA B C 1
ATOM 1974 O O . ALA B 1 101 ? 19.422 7.203 -0.354 1 95.44 101 ALA B O 1
ATOM 1975 N N . VAL B 1 102 ? 19.891 5.875 1.463 1 91.75 102 VAL B N 1
ATOM 1976 C CA . VAL B 1 102 ? 20.453 7.004 2.195 1 91.75 102 VAL B CA 1
ATOM 1977 C C . VAL B 1 102 ? 21.703 7.512 1.479 1 91.75 102 VAL B C 1
ATOM 1979 O O . VAL B 1 102 ? 21.953 8.719 1.432 1 91.75 102 VAL B O 1
ATOM 1982 N N . HIS B 1 103 ? 22.391 6.484 1.105 1 86.19 103 HIS B N 1
ATOM 1983 C CA . HIS B 1 103 ? 23.594 6.824 0.361 1 86.19 103 HIS B CA 1
ATOM 1984 C C . HIS B 1 103 ? 23.484 6.387 -1.095 1 86.19 103 HIS B C 1
ATOM 1986 O O . HIS B 1 103 ? 23.031 5.273 -1.38 1 86.19 103 HIS B O 1
ATOM 1992 N N . GLY B 1 104 ? 23.641 7.332 -1.998 1 83.56 104 GLY B N 1
ATOM 1993 C CA . GLY B 1 104 ? 23.594 6.992 -3.412 1 83.56 104 GLY B CA 1
ATOM 1994 C C . GLY B 1 104 ? 22.406 7.598 -4.133 1 83.56 104 GLY B C 1
ATOM 1995 O O . GLY B 1 104 ? 21.75 8.508 -3.611 1 83.56 104 GLY B O 1
ATOM 1996 N N . SER B 1 105 ? 22.156 7.027 -5.359 1 90.75 105 SER B N 1
ATOM 1997 C CA . SER B 1 105 ? 21.141 7.648 -6.211 1 90.75 105 SER B CA 1
ATOM 1998 C C . SER B 1 105 ? 19.984 6.703 -6.465 1 90.75 105 SER B C 1
ATOM 2000 O O . SER B 1 105 ? 19.031 7.051 -7.176 1 90.75 105 SER B O 1
ATOM 2002 N N . THR B 1 106 ? 20.016 5.57 -5.75 1 96.19 106 THR B N 1
ATOM 2003 C CA . THR B 1 106 ? 19.016 4.559 -6.055 1 96.19 106 THR B CA 1
ATOM 2004 C C . THR B 1 106 ? 17.641 4.977 -5.527 1 96.19 106 THR B C 1
ATOM 2006 O O . THR B 1 106 ? 17.5 5.367 -4.363 1 96.19 106 THR B O 1
ATOM 2009 N N . VAL B 1 107 ? 16.656 4.988 -6.402 1 98.44 107 VAL B N 1
ATOM 2010 C CA . VAL B 1 107 ? 15.25 5.105 -6.016 1 98.44 107 VAL B CA 1
ATOM 2011 C C . VAL B 1 107 ? 14.625 3.713 -5.922 1 98.44 107 VAL B C 1
ATOM 2013 O O . VAL B 1 107 ? 14.562 2.986 -6.918 1 98.44 107 VAL B O 1
ATOM 2016 N N . HIS B 1 108 ? 14.156 3.355 -4.738 1 98.56 108 HIS B N 1
ATOM 2017 C CA . HIS B 1 108 ? 13.617 2.021 -4.5 1 98.56 108 HIS B CA 1
ATOM 2018 C C . HIS B 1 108 ? 12.125 1.962 -4.828 1 98.56 108 HIS B C 1
ATOM 2020 O O . HIS B 1 108 ? 11.609 0.905 -5.195 1 98.56 108 HIS B O 1
ATOM 2026 N N . ALA B 1 109 ? 11.453 3.023 -4.648 1 98.81 109 ALA B N 1
ATOM 2027 C CA . ALA B 1 109 ? 10.023 3.102 -4.945 1 98.81 109 ALA B CA 1
ATOM 2028 C C . ALA B 1 109 ? 9.586 4.551 -5.152 1 98.81 109 ALA B C 1
ATOM 2030 O O . ALA B 1 109 ? 10.227 5.477 -4.648 1 98.81 109 ALA B O 1
ATOM 2031 N N . GLU B 1 110 ? 8.57 4.703 -5.898 1 98.75 110 GLU B N 1
ATOM 2032 C CA . GLU B 1 110 ? 7.914 5.996 -6.086 1 98.75 110 GLU B CA 1
ATOM 2033 C C . GLU B 1 110 ? 6.395 5.844 -6.125 1 98.75 110 GLU B C 1
ATOM 2035 O O . GLU B 1 110 ? 5.879 4.832 -6.602 1 98.75 110 GLU B O 1
ATOM 2040 N N . GLY B 1 111 ? 5.766 6.828 -5.633 1 98.19 111 GLY B N 1
ATOM 2041 C CA . GLY B 1 111 ? 4.312 6.762 -5.59 1 98.19 111 GLY B CA 1
ATOM 2042 C C . GLY B 1 111 ? 3.674 8.039 -5.09 1 98.19 111 GLY B C 1
ATOM 2043 O O . GLY B 1 111 ? 4.312 9.094 -5.07 1 98.19 111 GLY B O 1
ATOM 2044 N N . HIS B 1 112 ? 2.375 7.945 -4.832 1 98.19 112 HIS B N 1
ATOM 2045 C CA . HIS B 1 112 ? 1.688 9.102 -4.27 1 98.19 112 HIS B CA 1
ATOM 2046 C C . HIS B 1 112 ? 0.525 8.68 -3.379 1 98.19 112 HIS B C 1
ATOM 2048 O O . HIS B 1 112 ? 0.057 7.539 -3.467 1 98.19 112 HIS B O 1
ATOM 2054 N N . THR B 1 113 ? 0.212 9.508 -2.506 1 98.81 113 THR B N 1
ATOM 2055 C CA . THR B 1 113 ? -0.917 9.398 -1.59 1 98.81 113 THR B CA 1
ATOM 2056 C C . THR B 1 113 ? -1.899 10.547 -1.807 1 98.81 113 THR B C 1
ATOM 2058 O O . THR B 1 113 ? -1.49 11.695 -1.971 1 98.81 113 THR B O 1
ATOM 2061 N N . ARG B 1 114 ? -3.156 10.195 -1.897 1 98.88 114 ARG B N 1
ATOM 2062 C CA . ARG B 1 114 ? -4.199 11.211 -1.897 1 98.88 114 ARG B CA 1
ATOM 2063 C C . ARG B 1 114 ? -4.93 11.25 -0.56 1 98.88 114 ARG B C 1
ATOM 2065 O O . ARG B 1 114 ? -5.438 10.227 -0.097 1 98.88 114 ARG B O 1
ATOM 2072 N N . LEU B 1 115 ? -4.934 12.391 0.065 1 98.69 115 LEU B N 1
ATOM 2073 C CA . LEU B 1 115 ? -5.664 12.633 1.302 1 98.69 115 LEU B CA 1
ATOM 2074 C C . LEU B 1 115 ? -6.922 13.453 1.033 1 98.69 115 LEU B C 1
ATOM 2076 O O . LEU B 1 115 ? -6.949 14.273 0.112 1 98.69 115 LEU B O 1
ATOM 2080 N N . VAL B 1 116 ? -7.918 13.234 1.854 1 98.75 116 VAL B N 1
ATOM 2081 C CA . VAL B 1 116 ? -9.133 14.039 1.795 1 98.75 116 VAL B CA 1
ATOM 2082 C C . VAL B 1 116 ? -9.578 14.414 3.209 1 98.75 116 VAL B C 1
ATOM 2084 O O . VAL B 1 116 ? -9.766 13.539 4.059 1 98.75 116 VAL B O 1
ATOM 2087 N N . ARG B 1 117 ? -9.695 15.656 3.406 1 98.62 117 ARG B N 1
ATOM 2088 C CA . ARG B 1 117 ? -10.219 16.125 4.688 1 98.62 117 ARG B CA 1
ATOM 2089 C C . ARG B 1 117 ? -11.727 15.906 4.777 1 98.62 117 ARG B C 1
ATOM 2091 O O . ARG B 1 117 ? -12.453 16.156 3.812 1 98.62 117 ARG B O 1
ATOM 2098 N N . LEU B 1 118 ? -12.156 15.484 5.996 1 97.06 118 LEU B N 1
ATOM 2099 C CA . LEU B 1 118 ? -13.578 15.273 6.23 1 97.06 118 LEU B CA 1
ATOM 2100 C C . LEU B 1 118 ? -14.07 16.125 7.395 1 97.06 118 LEU B C 1
ATOM 2102 O O . LEU B 1 118 ? -13.297 16.453 8.297 1 97.06 118 LEU B O 1
ATOM 2106 N N . ASP B 1 119 ? -15.367 16.516 7.285 1 95.75 119 ASP B N 1
ATOM 2107 C CA . ASP B 1 119 ? -16.062 17.078 8.438 1 95.75 119 ASP B CA 1
ATOM 2108 C C . ASP B 1 119 ? -16.359 15.992 9.477 1 95.75 119 ASP B C 1
ATOM 2110 O O . ASP B 1 119 ? -16.969 14.977 9.164 1 95.75 119 ASP B O 1
ATOM 2114 N N . PRO B 1 120 ? -15.898 16.188 10.695 1 91.62 120 PRO B N 1
ATOM 2115 C CA . PRO B 1 120 ? -16.047 15.125 11.688 1 91.62 120 PRO B CA 1
ATOM 2116 C C . PRO B 1 120 ? -17.5 14.875 12.07 1 91.62 120 PRO B C 1
ATOM 2118 O O . PRO B 1 120 ? -17.828 13.844 12.672 1 91.62 120 PRO B O 1
ATOM 2121 N N . THR B 1 121 ? -18.406 15.758 11.758 1 92.62 121 THR B N 1
ATOM 2122 C CA . THR B 1 121 ? -19.812 15.617 12.094 1 92.62 121 THR B CA 1
ATOM 2123 C C . THR B 1 121 ? -20.578 14.953 10.953 1 92.62 121 THR B C 1
ATOM 2125 O O . THR B 1 121 ? -21.344 14.008 11.18 1 92.62 121 THR B O 1
ATOM 2128 N N . THR B 1 122 ? -20.281 15.32 9.734 1 94.81 122 THR B N 1
ATOM 2129 C CA . THR B 1 122 ? -21.062 14.844 8.594 1 94.81 122 THR B CA 1
ATOM 2130 C C . THR B 1 122 ? -20.312 13.727 7.871 1 94.81 122 THR B C 1
ATOM 2132 O O . THR B 1 122 ? -20.906 13 7.07 1 94.81 122 THR B O 1
ATOM 2135 N N . PHE B 1 123 ? -19.062 13.68 8.016 1 92.94 123 PHE B N 1
ATOM 2136 C CA . PHE B 1 123 ? -18.172 12.719 7.375 1 92.94 123 PHE B CA 1
ATOM 2137 C C . PHE B 1 123 ? -18.109 12.953 5.871 1 92.94 123 PHE B C 1
ATOM 2139 O O . PHE B 1 123 ? -17.828 12.023 5.105 1 92.94 123 PHE B O 1
ATOM 2146 N N . LYS B 1 124 ? -18.422 14.148 5.543 1 96.56 124 LYS B N 1
ATOM 2147 C CA . LYS B 1 124 ? -18.312 14.57 4.148 1 96.56 124 LYS B CA 1
ATOM 2148 C C . LYS B 1 124 ? -17.062 15.422 3.926 1 96.56 124 LYS B C 1
ATOM 2150 O O . LYS B 1 124 ? -16.578 16.062 4.855 1 96.56 124 LYS B O 1
ATOM 2155 N N . PRO B 1 125 ? -16.594 15.391 2.672 1 98.19 125 PRO B N 1
ATOM 2156 C CA . PRO B 1 125 ? -15.438 16.25 2.379 1 98.19 125 PRO B CA 1
ATOM 2157 C C . PRO B 1 125 ? -15.695 17.719 2.723 1 98.19 125 PRO B C 1
ATOM 2159 O O . PRO B 1 125 ? -16.797 18.219 2.506 1 98.19 125 PRO B O 1
ATOM 2162 N N . CYS B 1 126 ? -14.727 18.391 3.264 1 98.25 126 CYS B N 1
ATOM 2163 C CA . CYS B 1 126 ? -14.812 19.812 3.602 1 98.25 126 CYS B CA 1
ATOM 2164 C C . CYS B 1 126 ? -13.492 20.516 3.332 1 98.25 126 CYS B C 1
ATOM 2166 O O . CYS B 1 126 ? -12.445 19.875 3.213 1 98.25 126 CYS B O 1
ATOM 2168 N N . PRO B 1 127 ? -13.492 21.781 3.217 1 98.5 127 PRO B N 1
ATOM 2169 C CA . PRO B 1 127 ? -12.273 22.516 2.852 1 98.5 127 PRO B CA 1
ATOM 2170 C C . PRO B 1 127 ? -11.188 22.422 3.924 1 98.5 127 PRO B C 1
ATOM 2172 O O . PRO B 1 127 ? -11.492 22.422 5.117 1 98.5 127 PRO B O 1
ATOM 2175 N N . TRP B 1 128 ? -9.938 22.312 3.453 1 98.62 128 TRP B N 1
ATOM 2176 C CA . TRP B 1 128 ? -8.82 22.531 4.363 1 98.62 128 TRP B CA 1
ATOM 2177 C C . TRP B 1 128 ? -8.914 23.891 5.027 1 98.62 128 TRP B C 1
ATOM 2179 O O . TRP B 1 128 ? -9.438 24.844 4.438 1 98.62 128 TRP B O 1
ATOM 2189 N N . SER B 1 129 ? -8.406 24.016 6.281 1 98.12 129 SER B N 1
ATOM 2190 C CA . SER B 1 129 ? -8.383 25.312 6.934 1 98.12 129 SER B CA 1
ATOM 2191 C C . SER B 1 129 ? -7.441 26.266 6.211 1 98.12 129 SER B C 1
ATOM 2193 O O . SER B 1 129 ? -6.57 25.844 5.453 1 98.12 129 SER B O 1
ATOM 2195 N N . GLU B 1 130 ? -7.613 27.516 6.453 1 97.94 130 GLU B N 1
ATOM 2196 C CA . GLU B 1 130 ? -6.699 28.516 5.902 1 97.94 130 GLU B CA 1
ATOM 2197 C C . GLU B 1 130 ? -5.273 28.281 6.391 1 97.94 130 GLU B C 1
ATOM 2199 O O . GLU B 1 130 ? -4.316 28.484 5.637 1 97.94 130 GLU B O 1
ATOM 2204 N N . ARG B 1 131 ? -5.176 27.938 7.645 1 97.75 131 ARG B N 1
ATOM 2205 C CA . ARG B 1 131 ? -3.869 27.656 8.227 1 97.75 131 ARG B CA 1
ATOM 2206 C C . ARG B 1 131 ? -3.166 26.531 7.473 1 97.75 131 ARG B C 1
ATOM 2208 O O . ARG B 1 131 ? -1.975 26.625 7.172 1 97.75 131 ARG B O 1
ATOM 2215 N N . PHE B 1 132 ? -3.875 25.469 7.223 1 98.25 132 PHE B N 1
ATOM 2216 C CA . PHE B 1 132 ? -3.334 24.328 6.5 1 98.25 132 PHE B CA 1
ATOM 2217 C C . PHE B 1 132 ? -2.91 24.734 5.094 1 98.25 132 PHE B C 1
ATOM 2219 O O . PHE B 1 132 ? -1.81 24.391 4.652 1 98.25 132 PHE B O 1
ATOM 2226 N N . ARG B 1 133 ? -3.775 25.406 4.406 1 98 133 ARG B N 1
ATOM 2227 C CA . ARG B 1 133 ? -3.473 25.859 3.051 1 98 133 ARG B CA 1
ATOM 2228 C C . ARG B 1 133 ? -2.219 26.719 3.025 1 98 133 ARG B C 1
ATOM 2230 O O . ARG B 1 133 ? -1.349 26.547 2.172 1 98 133 ARG B O 1
ATOM 2237 N N . ALA B 1 134 ? -2.129 27.641 3.945 1 97.19 134 ALA B N 1
ATOM 2238 C CA . ALA B 1 134 ? -0.995 28.547 4.008 1 97.19 134 ALA B CA 1
ATOM 2239 C C . ALA B 1 134 ? 0.311 27.797 4.234 1 97.19 134 ALA B C 1
ATOM 2241 O O . ALA B 1 134 ? 1.361 28.203 3.727 1 97.19 134 ALA B O 1
ATOM 2242 N N . ALA B 1 135 ? 0.232 26.766 5 1 97 135 ALA B N 1
ATOM 2243 C CA . ALA B 1 135 ? 1.422 25.984 5.324 1 97 135 ALA B CA 1
ATOM 2244 C C . ALA B 1 135 ? 1.882 25.156 4.125 1 97 135 ALA B C 1
ATOM 2246 O O . ALA B 1 135 ? 3.082 24.984 3.902 1 97 135 ALA B O 1
ATOM 2247 N N . PHE B 1 136 ? 0.932 24.609 3.314 1 97.25 136 PHE B N 1
ATOM 2248 C CA . PHE B 1 136 ? 1.28 23.625 2.287 1 97.25 136 PHE B CA 1
ATOM 2249 C C . PHE B 1 136 ? 1.476 24.312 0.938 1 97.25 136 PHE B C 1
ATOM 2251 O O . PHE B 1 136 ? 2.184 23.797 0.071 1 97.25 136 PHE B O 1
ATOM 2258 N N . GLU B 1 137 ? 0.885 25.438 0.708 1 96.38 137 GLU B N 1
ATOM 2259 C CA . GLU B 1 137 ? 0.942 26.109 -0.583 1 96.38 137 GLU B CA 1
ATOM 2260 C C . GLU B 1 137 ? 2.383 26.406 -0.985 1 96.38 137 GLU B C 1
ATOM 2262 O O . GLU B 1 137 ? 2.775 26.172 -2.131 1 96.38 137 GLU B O 1
ATOM 2267 N N . PRO B 1 138 ? 3.248 26.844 -0.053 1 95.44 138 PRO B N 1
ATOM 2268 C CA . PRO B 1 138 ? 4.633 27.156 -0.429 1 95.44 138 PRO B CA 1
ATOM 2269 C C . PRO B 1 138 ? 5.414 25.906 -0.834 1 95.44 138 PRO B C 1
ATOM 2271 O O . PRO B 1 138 ? 6.496 26.016 -1.423 1 95.44 138 PRO B O 1
ATOM 2274 N N . LEU B 1 139 ? 4.945 24.734 -0.518 1 96.69 139 LEU B N 1
ATOM 2275 C CA . LEU B 1 139 ? 5.664 23.5 -0.77 1 96.69 139 LEU B CA 1
ATOM 2276 C C . LEU B 1 139 ? 5.289 22.922 -2.129 1 96.69 139 LEU B C 1
ATOM 2278 O O . LEU B 1 139 ? 5.922 21.969 -2.6 1 96.69 139 LEU B O 1
ATOM 2282 N N . LEU B 1 140 ? 4.203 23.422 -2.777 1 95.69 140 LEU B N 1
ATOM 2283 C CA . LEU B 1 140 ? 3.697 22.859 -4.023 1 95.69 140 LEU B CA 1
ATOM 2284 C C . LEU B 1 140 ? 4.68 23.094 -5.164 1 95.69 140 LEU B C 1
ATOM 2286 O O . LEU B 1 140 ? 5.293 24.156 -5.254 1 95.69 140 LEU B O 1
ATOM 2290 N N . VAL B 1 141 ? 5.043 21.875 -5.762 1 81.56 141 VAL B N 1
ATOM 2291 C CA . VAL B 1 141 ? 5.777 22.062 -7.012 1 81.56 141 VAL B CA 1
ATOM 2292 C C . VAL B 1 141 ? 4.84 22.609 -8.086 1 81.56 141 VAL B C 1
ATOM 2294 O O . VAL B 1 141 ? 3.715 22.125 -8.242 1 81.56 141 VAL B O 1
ATOM 2297 N N . ARG B 1 142 ? 4.965 23.906 -8.438 1 62.06 142 ARG B N 1
ATOM 2298 C CA . ARG B 1 142 ? 4.152 24.547 -9.469 1 62.06 142 ARG B CA 1
ATOM 2299 C C . ARG B 1 142 ? 4.414 23.938 -10.836 1 62.06 142 ARG B C 1
ATOM 2301 O O . ARG B 1 142 ? 5.555 23.625 -11.172 1 62.06 142 ARG B O 1
ATOM 2308 N N . GLY B 1 143 ? 3.672 22.812 -11.219 1 49.5 143 GLY B N 1
ATOM 2309 C CA . GLY B 1 143 ? 3.805 22.453 -12.625 1 49.5 143 GLY B CA 1
ATOM 2310 C C . GLY B 1 143 ? 4.109 23.656 -13.508 1 49.5 143 GLY B C 1
ATOM 2311 O O . GLY B 1 143 ? 3.406 24.672 -13.461 1 49.5 143 GLY B O 1
ATOM 2312 N N . THR B 1 144 ? 5.422 24 -13.602 1 39.84 144 THR B N 1
ATOM 2313 C CA . THR B 1 144 ? 5.566 24.875 -14.773 1 39.84 144 THR B CA 1
ATOM 2314 C C . THR B 1 144 ? 4.992 24.188 -16.016 1 39.84 144 THR B C 1
ATOM 2316 O O . THR B 1 144 ? 4.992 22.969 -16.109 1 39.84 144 THR B O 1
#

Organism: NCBI:txid927083

Solvent-accessible surface area (backbone atoms only — not comparable to full-atom values): 15711 Å² total; per-residue (Å²): 130,85,88,54,64,64,37,77,35,80,45,77,44,49,76,88,47,37,41,98,85,46,26,55,31,75,61,51,54,56,52,53,52,49,52,38,50,52,50,52,37,39,75,72,70,48,48,83,85,48,52,58,88,81,30,54,68,69,46,50,42,72,40,32,43,38,38,38,50,69,40,86,49,70,58,62,44,65,32,28,37,35,38,32,44,56,45,78,56,65,33,34,38,33,34,35,37,37,34,26,44,67,73,72,83,53,58,29,28,40,35,38,40,32,36,35,27,34,34,91,86,78,68,38,78,34,66,60,47,69,69,56,47,65,64,48,57,81,36,41,54,70,81,121,128,87,87,54,64,66,36,77,34,80,46,77,45,48,76,91,48,36,42,98,84,46,25,55,32,77,64,50,55,55,52,52,52,48,53,38,50,51,50,52,37,42,76,71,70,48,48,85,87,48,52,58,89,80,30,55,69,68,46,50,42,73,40,32,44,37,37,37,49,70,41,86,49,70,59,62,45,65,32,28,36,36,38,32,45,56,44,78,56,64,34,34,40,32,33,36,35,36,35,26,43,66,72,74,85,54,58,28,28,40,35,37,39,32,35,35,28,32,34,90,85,77,69,38,79,35,68,60,47,70,69,55,47,64,65,48,58,81,37,41,55,71,82,123